Protein 1UGN (pdb70)

Organism: Homo sapiens (NCBI:txid9606)

Structure (mmCIF, N/CA/C/O backbone):
data_1UGN
#
_entry.id   1UGN
#
_cell.length_a   36.437
_cell.length_b   103.414
_cell.length_c   53.022
_cell.angle_alpha   90.00
_cell.angle_beta   90.00
_cell.angle_gamma   90.00
#
_symmetry.space_group_name_H-M   'P 21 21 2'
#
loop_
_entity.id
_entity.type
_entity.pdbx_description
1 polymer 'Leukocyte immunoglobulin-like receptor 1'
2 water water
#
loop_
_atom_site.group_PDB
_atom_site.id
_atom_site.type_symbol
_atom_site.label_atom_id
_atom_site.label_alt_id
_atom_site.label_comp_id
_atom_site.label_asym_id
_atom_site.label_entity_id
_atom_site.label_seq_id
_atom_site.pdbx_PDB_ins_code
_atom_site.Cartn_x
_atom_site.Cartn_y
_atom_site.Cartn_z
_atom_site.occupancy
_atom_site.B_iso_or_equiv
_atom_site.auth_seq_id
_atom_site.auth_comp_id
_atom_site.auth_asym_id
_atom_site.auth_atom_id
_atom_site.pdbx_PDB_model_num
ATOM 1 N N . GLY A 1 1 ? 9.216 59.966 7.561 1.00 32.67 1 GLY A N 1
ATOM 2 C CA . GLY A 1 1 ? 10.059 58.868 8.111 1.00 32.13 1 GLY A CA 1
ATOM 3 C C . GLY A 1 1 ? 9.895 57.595 7.307 1.00 32.70 1 GLY A C 1
ATOM 4 O O . GLY A 1 1 ? 9.141 57.569 6.334 1.00 34.22 1 GLY A O 1
ATOM 5 N N . HIS A 1 2 ? 10.598 56.541 7.707 1.00 31.45 2 HIS A N 1
ATOM 6 C CA . HIS A 1 2 ? 10.514 55.264 7.012 1.00 29.55 2 HIS A CA 1
ATOM 7 C C . HIS A 1 2 ? 10.910 54.103 7.917 1.00 26.87 2 HIS A C 1
ATOM 8 O O . HIS A 1 2 ? 12.093 53.817 8.090 1.00 26.36 2 HIS A O 1
ATOM 15 N N . LEU A 1 3 ? 9.914 53.437 8.486 1.00 22.16 3 LEU A N 1
ATOM 16 C CA . LEU A 1 3 ? 10.154 52.297 9.359 1.00 19.64 3 LEU A CA 1
ATOM 17 C C . LEU A 1 3 ? 9.457 51.103 8.715 1.00 18.39 3 LEU A C 1
ATOM 18 O O . LEU A 1 3 ? 8.293 50.821 8.994 1.00 16.97 3 LEU A O 1
ATOM 23 N N . PRO A 1 4 ? 10.166 50.397 7.825 1.00 18.12 4 PRO A N 1
ATOM 24 C CA . PRO A 1 4 ? 9.650 49.226 7.107 1.00 17.14 4 PRO A CA 1
ATOM 25 C C . PRO A 1 4 ? 9.009 48.186 8.017 1.00 15.81 4 PRO A C 1
ATOM 26 O O . PRO A 1 4 ? 9.478 47.950 9.126 1.00 13.82 4 PRO A O 1
ATOM 30 N N . LYS A 1 5 ? 7.944 47.564 7.526 1.00 14.40 5 LYS A N 1
ATOM 31 C CA . LYS A 1 5 ? 7.231 46.532 8.271 1.00 14.16 5 LYS A CA 1
ATOM 32 C C . LYS A 1 5 ? 8.191 45.391 8.618 1.00 11.89 5 LYS A C 1
ATOM 33 O O . LYS A 1 5 ? 8.912 44.896 7.753 1.00 10.79 5 LYS A O 1
ATOM 39 N N . PRO A 1 6 ? 8.210 44.960 9.890 1.00 11.51 6 PRO A N 1
ATOM 40 C CA . PRO A 1 6 ? 9.102 43.872 10.308 1.00 11.42 6 PRO A CA 1
ATOM 41 C C . PRO A 1 6 ? 8.574 42.492 9.935 1.00 11.58 6 PRO A C 1
ATOM 42 O O . PRO A 1 6 ? 7.394 42.326 9.636 1.00 10.72 6 PRO A O 1
ATOM 46 N N . THR A 1 7 ? 9.465 41.507 9.945 1.00 11.33 7 THR A N 1
ATOM 47 C CA . THR A 1 7 ? 9.084 40.135 9.648 1.00 13.01 7 THR A CA 1
ATOM 48 C C . THR A 1 7 ? 8.885 39.453 10.997 1.00 13.64 7 THR A C 1
ATOM 49 O O . THR A 1 7 ? 9.640 39.701 11.940 1.00 15.30 7 THR A O 1
ATOM 53 N N . LEU A 1 8 ? 7.867 38.606 11.091 1.00 11.31 8 LEU A N 1
ATOM 54 C CA . LEU A 1 8 ? 7.579 37.884 12.323 1.00 10.91 8 LEU A CA 1
ATOM 55 C C . LEU A 1 8 ? 7.555 36.393 12.017 1.00 11.93 8 LEU A C 1
ATOM 56 O O . LEU A 1 8 ? 6.904 35.958 11.067 1.00 11.05 8 LEU A O 1
ATOM 61 N N . TRP A 1 9 ? 8.276 35.617 12.816 1.00 11.83 9 TRP A N 1
ATOM 62 C CA . TRP A 1 9 ? 8.313 34.172 12.622 1.00 12.27 9 TRP A CA 1
ATOM 63 C C . TRP A 1 9 ? 8.470 33.492 13.968 1.00 11.53 9 TRP A C 1
ATOM 64 O O . TRP A 1 9 ? 8.638 34.158 14.989 1.00 12.22 9 TRP A O 1
ATOM 75 N N . ALA A 1 10 ? 8.406 32.165 13.976 1.00 12.09 10 ALA A N 1
ATOM 76 C CA . ALA A 1 10 ? 8.549 31.419 15.216 1.00 10.95 10 ALA A CA 1
ATOM 77 C C . ALA A 1 10 ? 9.561 30.302 15.031 1.00 12.49 10 ALA A C 1
ATOM 78 O O . ALA A 1 10 ? 9.682 29.735 13.943 1.00 12.98 10 ALA A O 1
ATOM 80 N N . GLU A 1 11 ? 10.289 29.998 16.097 1.00 12.56 11 GLU A N 1
ATOM 81 C CA . GLU A 1 11 ? 11.281 28.929 16.070 1.00 13.90 11 GLU A CA 1
ATOM 82 C C . GLU A 1 11 ? 10.902 27.917 17.151 1.00 13.00 11 GLU A C 1
ATOM 83 O O . GLU A 1 11 ? 10.672 28.286 18.301 1.00 12.48 11 GLU A O 1
ATOM 89 N N . PRO A 1 12 ? 10.854 26.621 16.804 1.00 14.66 12 PRO A N 1
ATOM 90 C CA . PRO A 1 12 ? 11.120 25.995 15.503 1.00 14.48 12 PRO A CA 1
ATOM 91 C C . PRO A 1 12 ? 10.059 26.221 14.429 1.00 14.99 12 PRO A C 1
ATOM 92 O O . PRO A 1 12 ? 10.312 26.000 13.245 1.00 15.81 12 PRO A O 1
ATOM 96 N N . GLY A 1 13 ? 8.873 26.653 14.841 1.00 12.96 13 GLY A N 1
ATOM 97 C CA . GLY A 1 13 ? 7.804 26.882 13.886 1.00 13.29 13 GLY A CA 1
ATOM 98 C C . GLY A 1 13 ? 6.568 27.414 14.576 1.00 12.88 13 GLY A C 1
ATOM 99 O O . GLY A 1 13 ? 6.580 27.616 15.791 1.00 14.00 13 GLY A O 1
ATOM 100 N N . SER A 1 14 ? 5.499 27.629 13.815 1.00 12.11 14 SER A N 1
ATOM 101 C CA . SER A 1 14 ? 4.267 28.162 14.380 1.00 14.44 14 SER A CA 1
ATOM 102 C C . SER A 1 14 ? 3.288 27.084 14.837 1.00 14.09 14 SER A C 1
ATOM 103 O O . SER A 1 14 ? 2.245 27.396 15.410 1.00 13.72 14 SER A O 1
ATOM 106 N N . VAL A 1 15 ? 3.616 25.823 14.568 1.00 13.97 15 VAL A N 1
ATOM 107 C CA . VAL A 1 15 ? 2.772 24.699 14.983 1.00 13.34 15 VAL A CA 1
ATOM 108 C C . VAL A 1 15 ? 3.621 23.902 15.971 1.00 13.28 15 VAL A C 1
ATOM 109 O O . VAL A 1 15 ? 4.558 23.202 15.583 1.00 14.18 15 VAL A O 1
ATOM 113 N N . ILE A 1 16 ? 3.282 24.021 17.252 1.00 13.46 16 ILE A N 1
ATOM 114 C CA . ILE A 1 16 ? 4.041 23.391 18.328 1.00 13.01 16 ILE A CA 1
ATOM 115 C C . ILE A 1 16 ? 3.242 22.373 19.143 1.00 13.32 16 ILE A C 1
ATOM 116 O O . ILE A 1 16 ? 2.061 22.576 19.419 1.00 12.18 16 ILE A O 1
ATOM 121 N N . THR A 1 17 ? 3.893 21.280 19.531 1.00 14.76 17 THR A N 1
ATOM 122 C CA . THR A 1 17 ? 3.226 20.264 20.337 1.00 15.95 17 THR A CA 1
ATOM 123 C C . THR A 1 17 ? 3.136 20.806 21.758 1.00 14.33 17 THR A C 1
ATOM 124 O O . THR A 1 17 ? 4.079 21.418 22.257 1.00 14.25 17 THR A O 1
ATOM 128 N N . GLN A 1 18 ? 2.000 20.579 22.405 1.00 15.86 18 GLN A N 1
ATOM 129 C CA . GLN A 1 18 ? 1.777 21.063 23.762 1.00 17.67 18 GLN A CA 1
ATOM 130 C C . GLN A 1 18 ? 2.958 20.769 24.686 1.00 16.79 18 GLN A C 1
ATOM 131 O O . GLN A 1 18 ? 3.522 19.674 24.662 1.00 15.35 18 GLN A O 1
ATOM 137 N N . GLY A 1 19 ? 3.342 21.763 25.484 1.00 15.59 19 GLY A N 1
ATOM 138 C CA . GLY A 1 19 ? 4.451 21.589 26.405 1.00 16.87 19 GLY A CA 1
ATOM 139 C C . GLY A 1 19 ? 5.838 21.879 2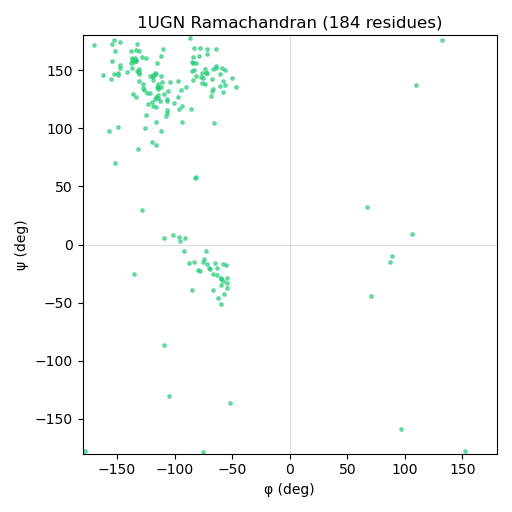5.848 1.00 17.56 19 GLY A C 1
ATOM 140 O O . GLY A 1 19 ? 6.786 22.032 26.615 1.00 20.00 19 GLY A O 1
ATOM 141 N N . SER A 1 20 ? 5.974 21.956 24.527 1.00 16.56 20 SER A N 1
ATOM 142 C CA . SER A 1 20 ? 7.279 22.226 23.930 1.00 16.88 20 SER A CA 1
ATOM 143 C C . SER A 1 20 ? 7.572 23.723 23.862 1.00 14.86 20 SER A C 1
ATOM 144 O O . SER A 1 20 ? 6.661 24.549 23.872 1.00 14.14 20 SER A O 1
ATOM 147 N N . PRO A 1 21 ? 8.859 24.093 23.800 1.00 16.19 21 PRO A N 1
ATOM 148 C CA . PRO A 1 21 ? 9.202 25.515 23.736 1.00 14.27 21 PRO A CA 1
ATOM 149 C C . PRO A 1 21 ? 9.083 26.102 22.336 1.00 13.67 21 PRO A C 1
ATOM 150 O O . PRO A 1 21 ? 9.154 25.390 21.336 1.00 12.96 21 PRO A O 1
ATOM 154 N N . VAL A 1 22 ? 8.886 27.413 22.279 1.00 12.13 22 VAL A N 1
ATOM 155 C CA . VAL A 1 22 ? 8.788 28.120 21.016 1.00 11.62 22 VAL A CA 1
ATOM 156 C C . VAL A 1 22 ? 9.184 29.561 21.287 1.00 12.09 22 VAL A C 1
ATOM 157 O O . VAL A 1 22 ? 8.880 30.115 22.347 1.00 11.61 22 VAL A O 1
ATOM 161 N N . THR A 1 23 ? 9.891 30.159 20.341 1.00 11.86 23 THR A N 1
ATOM 162 C CA . THR A 1 23 ? 10.312 31.540 20.497 1.00 11.97 23 THR A CA 1
ATOM 163 C C . THR A 1 23 ? 9.786 32.330 19.317 1.00 11.28 23 THR A C 1
ATOM 164 O O . THR A 1 23 ? 10.072 31.990 18.169 1.00 11.78 23 THR A O 1
ATOM 168 N N . LEU A 1 24 ? 8.983 33.353 19.593 1.00 10.10 24 LEU A N 1
ATOM 169 C CA . LEU A 1 24 ? 8.473 34.197 18.519 1.00 10.47 24 LEU A CA 1
ATOM 170 C C . LEU A 1 24 ? 9.590 35.201 18.273 1.00 10.49 24 LEU A C 1
ATOM 171 O O . LEU A 1 24 ? 10.242 35.651 19.218 1.00 10.96 24 LEU A O 1
ATOM 176 N N . ARG A 1 25 ? 9.817 35.538 17.011 1.00 10.40 25 ARG A N 1
ATOM 177 C CA . ARG A 1 25 ? 10.903 36.442 16.643 1.00 10.56 25 ARG A CA 1
ATOM 178 C C . ARG A 1 25 ? 10.449 37.558 15.710 1.00 11.12 25 ARG A C 1
ATOM 179 O O . ARG A 1 25 ? 9.650 37.333 14.807 1.00 10.69 25 ARG A O 1
ATOM 187 N N . CYS A 1 26 ? 10.979 38.759 15.927 1.00 11.31 26 CYS A N 1
ATOM 188 C CA . CYS A 1 26 ? 10.634 39.913 15.094 1.00 11.01 26 CYS A CA 1
ATOM 189 C C . CYS A 1 26 ? 11.936 40.540 14.593 1.00 12.69 26 CYS A C 1
ATOM 190 O O . CYS A 1 26 ? 12.893 40.713 15.354 1.00 12.77 26 CYS A O 1
ATOM 193 N N . GLN A 1 27 ? 11.976 40.861 13.307 1.00 10.45 27 GLN A N 1
ATOM 194 C CA . GLN A 1 27 ? 13.157 41.469 12.712 1.00 11.69 27 GLN A CA 1
ATOM 195 C C . GLN A 1 27 ? 12.764 42.774 12.041 1.00 11.80 27 GLN A C 1
ATOM 196 O O . GLN A 1 27 ?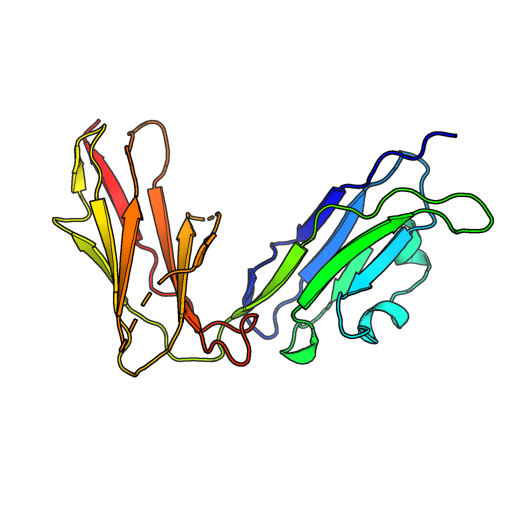 12.033 42.777 11.050 1.00 10.94 27 GLN A O 1
ATOM 202 N N . GLY A 1 28 ? 13.233 43.879 12.610 1.00 11.04 28 GLY A N 1
ATOM 203 C CA . GLY A 1 28 ? 12.948 45.182 12.042 1.00 10.82 28 GLY A CA 1
ATOM 204 C C . GLY A 1 28 ? 14.219 45.651 11.367 1.00 12.74 28 GLY A C 1
ATOM 205 O O . GLY A 1 28 ? 14.828 44.910 10.592 1.00 12.48 28 GLY A O 1
ATOM 206 N N . GLY A 1 29 ? 14.626 46.877 11.668 1.00 12.56 29 GLY A N 1
ATOM 207 C CA . GLY A 1 29 ? 15.837 47.411 11.083 1.00 13.38 29 GLY A CA 1
ATOM 208 C C . GLY A 1 29 ? 17.052 46.845 11.786 1.00 14.94 29 GLY A C 1
ATOM 209 O O . GLY A 1 29 ? 16.947 46.214 12.835 1.00 13.39 29 GLY A O 1
ATOM 210 N N . GLN A 1 30 ? 18.214 47.073 11.198 1.00 14.40 30 GLN A N 1
ATOM 211 C CA . GLN A 1 30 ? 19.467 46.590 11.751 1.00 16.94 30 GLN A CA 1
ATOM 212 C C . GLN A 1 30 ? 19.745 47.125 13.164 1.00 15.79 30 GLN A C 1
ATOM 213 O O . GLN A 1 30 ? 20.393 46.453 13.970 1.00 16.37 30 GLN A O 1
ATOM 219 N N . GLU A 1 31 ? 19.248 48.323 13.468 1.00 12.74 31 GLU A N 1
ATOM 220 C CA . GLU A 1 31 ? 19.471 48.927 14.784 1.00 12.42 31 GLU A CA 1
ATOM 221 C C . GLU A 1 31 ? 18.211 48.979 15.650 1.00 12.86 31 GLU A C 1
ATOM 222 O O . GLU A 1 31 ? 18.219 49.534 16.749 1.00 10.68 31 GLU A O 1
ATOM 228 N N . THR A 1 32 ? 17.131 48.385 15.161 1.00 11.65 32 THR A N 1
ATOM 229 C CA . THR A 1 32 ? 15.875 48.385 15.898 1.00 12.72 32 THR A CA 1
ATOM 230 C C . THR A 1 32 ? 15.996 47.702 17.252 1.00 13.80 32 THR A C 1
ATOM 231 O O . THR A 1 32 ? 16.610 46.641 17.369 1.00 12.26 32 THR A O 1
ATOM 235 N N . GLN A 1 33 ? 15.403 48.315 18.271 1.00 14.11 33 GLN A N 1
ATOM 236 C CA . GLN A 1 33 ? 15.408 47.749 19.615 1.00 15.55 33 GLN A CA 1
ATOM 237 C C . GLN A 1 33 ? 14.036 47.823 20.276 1.00 13.88 33 GLN A C 1
ATOM 238 O O . GLN A 1 33 ? 13.719 47.020 21.155 1.00 13.08 33 GLN A O 1
ATOM 244 N N . GLU A 1 34 ? 13.227 48.786 19.850 1.00 13.09 34 GLU A N 1
ATOM 245 C CA . GLU A 1 34 ? 11.902 48.988 20.429 1.00 14.19 34 GLU A CA 1
ATOM 246 C C . GLU A 1 34 ? 10.833 48.056 19.883 1.00 12.46 34 GLU A C 1
ATOM 247 O O . GLU A 1 34 ? 9.815 48.498 19.365 1.00 10.93 34 GLU A O 1
ATOM 253 N N . TYR A 1 35 ? 11.061 46.758 20.018 1.00 11.10 35 TYR A N 1
ATOM 254 C CA . TYR A 1 35 ? 10.108 45.778 19.529 1.00 10.54 35 TYR A CA 1
ATOM 255 C C . TYR A 1 35 ? 8.873 45.652 20.404 1.00 10.79 35 TYR A C 1
ATOM 256 O O . TYR A 1 35 ? 8.945 45.752 21.629 1.00 11.21 35 TYR A O 1
ATOM 265 N N . ARG A 1 36 ? 7.734 45.435 19.757 1.00 10.54 36 ARG A N 1
ATOM 266 C CA . ARG A 1 36 ? 6.474 45.256 20.456 1.00 13.56 36 ARG A CA 1
ATOM 267 C C . ARG A 1 36 ? 5.748 44.084 19.800 1.00 13.97 36 ARG A C 1
ATOM 268 O O . ARG A 1 36 ? 5.615 44.028 18.581 1.00 17.18 36 ARG A O 1
ATOM 276 N N . LEU A 1 37 ? 5.301 43.141 20.614 1.00 11.69 37 LEU A N 1
ATOM 277 C CA . LEU A 1 37 ? 4.583 41.971 20.113 1.00 9.96 37 LEU A CA 1
ATOM 278 C C . LEU A 1 37 ? 3.224 41.978 20.786 1.00 8.44 37 LEU A C 1
ATOM 279 O O . LEU A 1 37 ? 3.114 42.373 21.943 1.00 8.74 37 LEU A O 1
ATOM 284 N N . TYR A 1 38 ? 2.189 41.545 20.075 1.00 9.70 38 TYR A N 1
ATOM 285 C CA . TYR A 1 38 ? 0.862 41.503 20.671 1.00 10.28 38 TYR A CA 1
ATOM 286 C C . TYR A 1 38 ? -0.023 40.466 20.001 1.00 9.88 38 TYR A C 1
ATOM 287 O O . TYR A 1 38 ? 0.235 40.050 18.873 1.00 8.7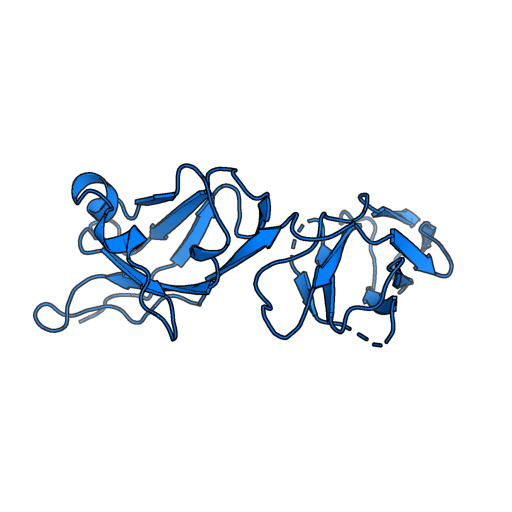8 38 TYR A O 1
ATOM 296 N N . ARG A 1 39 ? -1.053 40.032 20.715 1.00 9.80 39 ARG A N 1
ATOM 297 C CA . ARG A 1 39 ? -1.984 39.053 20.176 1.00 10.41 39 ARG A CA 1
ATOM 298 C C . ARG A 1 39 ? -3.270 39.770 19.786 1.00 10.31 39 ARG A C 1
ATOM 299 O O . ARG A 1 39 ? -3.723 40.659 20.497 1.00 11.61 39 ARG A O 1
ATOM 307 N N . GLU A 1 40 ? -3.847 39.392 18.652 1.00 12.12 40 GLU A N 1
ATOM 308 C CA . GLU A 1 40 ? -5.099 40.001 18.201 1.00 13.61 40 GLU A CA 1
ATOM 309 C C . GLU A 1 40 ? -6.282 39.531 19.055 1.00 14.91 40 GLU A C 1
ATOM 310 O O . GLU A 1 40 ? -6.292 38.402 19.548 1.00 14.75 40 GLU A O 1
ATOM 316 N N . LYS A 1 41 ? -7.265 40.413 19.222 1.00 14.24 41 LYS A N 1
ATOM 317 C CA . LYS A 1 41 ? -8.498 40.137 19.961 1.00 15.44 41 LYS A CA 1
ATOM 318 C C . LYS A 1 41 ? -8.404 39.987 21.477 1.00 14.95 41 LYS A C 1
ATOM 319 O O . LYS A 1 41 ? -9.237 40.525 22.199 1.00 14.71 41 LYS A O 1
ATOM 325 N N . LYS A 1 42 ? -7.411 39.254 21.966 1.00 13.73 42 LYS A N 1
ATOM 326 C CA . LYS A 1 42 ? -7.257 39.077 23.407 1.00 14.97 42 LYS A CA 1
ATOM 327 C C . LYS A 1 42 ? -5.806 39.306 23.802 1.00 13.47 42 LYS A C 1
ATOM 328 O O . LYS A 1 42 ? -4.909 38.699 23.232 1.00 13.29 42 LYS A O 1
ATOM 334 N N . THR A 1 43 ? -5.574 40.186 24.773 1.00 14.07 43 THR A N 1
ATOM 335 C CA . THR A 1 43 ? -4.212 40.473 25.203 1.00 14.36 43 THR A CA 1
ATOM 336 C C . THR A 1 43 ? -3.547 39.208 25.723 1.00 13.76 43 THR A C 1
ATOM 337 O O . THR A 1 43 ? -4.204 38.342 26.297 1.00 13.05 43 THR A O 1
ATOM 341 N N . ALA A 1 44 ? -2.240 39.113 25.506 1.00 12.77 44 ALA A N 1
ATOM 342 C CA . ALA A 1 44 ? -1.458 37.960 25.934 1.00 13.13 44 ALA A CA 1
ATOM 343 C C . ALA A 1 44 ? -0.511 38.369 27.056 1.00 13.59 44 ALA A C 1
ATOM 344 O O . ALA A 1 44 ? 0.567 38.908 26.807 1.00 13.61 44 ALA A O 1
ATOM 346 N N . PRO A 1 45 ? -0.904 38.114 28.311 1.00 16.17 45 PRO A N 1
ATOM 347 C CA . PRO A 1 45 ? -0.084 38.460 29.478 1.00 17.33 45 PRO A CA 1
ATOM 348 C C . PRO A 1 45 ? 1.341 37.908 29.456 1.00 15.88 45 PRO A C 1
ATOM 349 O O . PRO A 1 45 ? 2.251 38.517 30.022 1.00 16.15 45 PRO A O 1
ATOM 353 N N . TRP A 1 46 ? 1.552 36.767 28.805 1.00 14.60 46 TRP A N 1
ATOM 354 C CA . TRP A 1 46 ? 2.896 36.193 28.775 1.00 12.93 46 TRP A CA 1
ATOM 355 C C . TRP A 1 46 ? 3.924 37.121 28.142 1.00 12.27 46 TRP A C 1
ATOM 356 O O . TRP A 1 46 ? 5.102 37.071 28.485 1.00 13.12 46 TRP A O 1
ATOM 367 N N . ILE A 1 47 ? 3.481 37.973 27.224 1.00 11.17 47 ILE A N 1
ATOM 368 C CA . ILE A 1 47 ? 4.398 38.886 26.554 1.00 10.21 47 ILE A CA 1
ATOM 369 C C . ILE A 1 47 ? 4.962 39.917 27.528 1.00 11.62 47 ILE A C 1
ATOM 370 O O . ILE A 1 47 ? 6.143 40.251 27.469 1.00 12.03 47 ILE A O 1
ATOM 375 N N . THR A 1 48 ? 4.123 40.400 28.440 1.00 12.48 48 THR A N 1
ATOM 376 C CA . THR A 1 48 ? 4.563 41.391 29.414 1.00 14.63 48 THR A CA 1
ATOM 377 C C . THR A 1 48 ? 5.622 40.831 30.363 1.00 14.98 48 THR A C 1
ATOM 378 O O . THR A 1 48 ? 6.323 41.587 31.036 1.00 14.80 48 THR A O 1
ATOM 382 N N . ARG A 1 49 ? 5.747 39.505 30.404 1.00 14.67 49 ARG A N 1
ATOM 383 C CA . ARG A 1 49 ? 6.735 38.850 31.266 1.00 14.49 49 ARG A CA 1
ATOM 384 C C . ARG A 1 49 ? 8.126 38.790 30.634 1.00 13.96 49 ARG A C 1
ATOM 385 O O . ARG A 1 49 ? 9.111 38.515 31.320 1.00 12.43 49 ARG A O 1
ATOM 393 N N . ILE A 1 50 ? 8.211 39.036 29.331 1.00 12.99 50 ILE A N 1
ATOM 394 C CA . ILE A 1 50 ? 9.493 38.952 28.632 1.00 12.85 50 ILE A CA 1
ATOM 395 C C . ILE A 1 50 ? 10.481 40.049 29.032 1.00 14.11 50 ILE A C 1
ATOM 396 O O . ILE A 1 50 ? 10.152 41.236 29.008 1.00 13.25 50 ILE A O 1
ATOM 401 N N . PRO A 1 51 ? 11.711 39.655 29.411 1.00 13.37 51 PRO A N 1
ATOM 402 C CA . PRO A 1 51 ? 12.772 40.581 29.820 1.00 15.61 51 PRO A CA 1
ATOM 403 C C . PRO A 1 51 ? 13.089 41.598 28.728 1.00 15.22 51 PRO A C 1
ATOM 404 O O . PRO A 1 51 ? 13.130 41.262 27.547 1.00 12.11 51 PRO A O 1
ATOM 408 N N . GLN A 1 52 ? 13.328 42.841 29.125 1.00 16.28 52 GLN A N 1
ATOM 409 C CA . GLN A 1 52 ? 13.638 43.882 28.156 1.00 19.55 52 GLN A CA 1
ATOM 410 C C . GLN A 1 52 ? 14.879 43.501 27.343 1.00 17.79 52 GLN A C 1
ATOM 411 O O . GLN A 1 52 ? 14.996 43.855 26.170 1.00 15.97 52 GLN A O 1
ATOM 417 N N . GLU A 1 53 ? 15.792 42.766 27.973 1.00 16.62 53 GLU A N 1
ATOM 418 C CA . GLU A 1 53 ? 17.023 42.331 27.323 1.00 18.35 53 GLU A CA 1
ATOM 419 C C . GLU A 1 53 ? 16.726 41.475 26.095 1.00 16.63 53 GLU A C 1
ATOM 420 O O . GLU A 1 53 ? 17.453 41.520 25.100 1.00 16.44 53 GLU A O 1
ATOM 426 N N . LEU A 1 54 ? 15.655 40.691 26.175 1.00 13.51 54 LEU A N 1
ATOM 427 C CA . LEU A 1 54 ? 15.250 39.830 25.069 1.00 12.40 54 LEU A CA 1
ATOM 428 C C . LEU A 1 54 ? 14.387 40.601 24.071 1.00 10.78 54 LEU A C 1
ATOM 429 O O . LEU A 1 54 ? 14.507 40.413 22.866 1.00 11.00 54 LEU A O 1
ATOM 434 N N . VAL A 1 55 ? 13.515 41.464 24.583 1.00 10.47 55 VAL A N 1
ATOM 435 C CA . VAL A 1 55 ? 12.648 42.266 23.723 1.00 11.40 55 VAL A CA 1
ATOM 436 C C . VAL A 1 55 ? 13.480 43.093 22.745 1.00 11.33 55 VAL A C 1
ATOM 437 O O . VAL A 1 55 ? 13.151 43.190 21.562 1.00 9.61 55 VAL A O 1
ATOM 441 N N . LYS A 1 56 ? 14.569 43.672 23.242 1.00 11.45 56 LYS A N 1
ATOM 442 C CA . LYS A 1 56 ? 15.433 44.501 22.412 1.00 14.00 56 LYS A 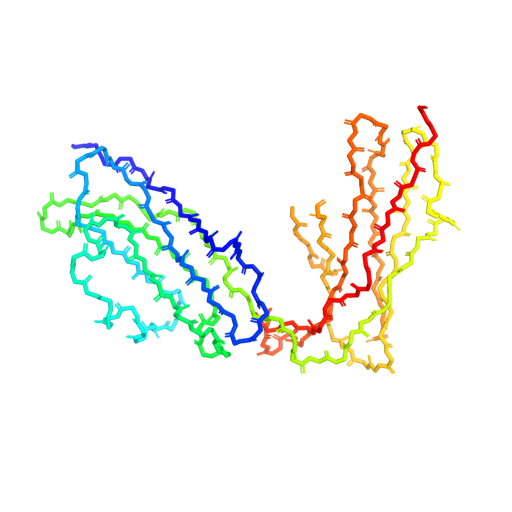CA 1
ATOM 443 C C . LYS A 1 56 ? 16.079 43.727 21.270 1.00 14.10 56 LYS A C 1
ATOM 444 O O . LYS A 1 56 ? 16.520 44.323 20.288 1.00 12.51 56 LYS A O 1
ATOM 450 N N . LYS A 1 57 ? 16.138 42.404 21.402 1.00 13.54 57 LYS A N 1
ATOM 451 C CA . LYS A 1 57 ? 16.715 41.557 20.365 1.00 14.99 57 LYS A CA 1
ATOM 452 C C . LYS A 1 57 ? 15.598 40.914 19.544 1.00 12.70 57 LYS A C 1
ATOM 453 O O . LYS A 1 57 ? 15.847 40.050 18.707 1.00 13.39 57 LYS A O 1
ATOM 459 N N . GLY A 1 58 ? 14.366 41.348 19.788 1.00 12.20 58 GLY A N 1
ATOM 460 C CA . GLY A 1 58 ? 13.233 40.799 19.067 1.00 11.08 58 GLY A CA 1
ATOM 461 C C . GLY A 1 58 ? 12.966 39.345 19.415 1.00 11.04 58 GLY A C 1
ATOM 462 O O . GLY A 1 58 ? 12.504 38.573 18.576 1.00 12.61 58 GLY A O 1
ATOM 463 N N . GLN A 1 59 ? 13.257 38.969 20.655 1.00 10.75 59 GLN A N 1
ATOM 464 C CA . GLN A 1 59 ? 13.036 37.600 21.107 1.00 10.47 59 GLN A CA 1
ATOM 465 C C . GLN A 1 59 ? 11.961 37.522 22.184 1.00 11.19 59 GLN A C 1
ATOM 466 O O . GLN A 1 59 ? 12.039 38.205 23.209 1.00 10.88 59 GLN A O 1
ATOM 472 N N . PHE A 1 60 ? 10.964 36.674 21.943 1.00 9.72 60 PHE A N 1
ATOM 473 C CA . PHE A 1 60 ? 9.850 36.489 22.869 1.00 8.89 60 PHE A CA 1
ATOM 474 C C . PHE A 1 60 ? 9.652 34.992 23.072 1.00 11.19 60 PHE A C 1
ATOM 475 O O . PHE A 1 60 ? 8.789 34.376 22.446 1.00 10.12 60 PHE A O 1
ATOM 483 N N . PRO A 1 61 ? 10.454 34.391 23.961 1.00 12.15 61 PRO A N 1
ATOM 484 C CA . PRO A 1 61 ? 10.393 32.958 24.259 1.00 13.06 61 PRO A CA 1
ATOM 485 C C . PRO A 1 61 ? 9.260 32.479 25.160 1.00 13.23 61 PRO A C 1
ATOM 486 O O . PRO A 1 61 ? 8.845 33.164 26.094 1.00 13.17 61 PRO A O 1
ATOM 490 N N . ILE A 1 62 ? 8.768 31.286 24.844 1.00 14.33 62 ILE A N 1
ATOM 491 C CA . ILE A 1 62 ? 7.734 30.606 25.613 1.00 13.98 62 ILE A CA 1
ATOM 492 C C . ILE A 1 62 ? 8.388 29.249 25.900 1.00 14.26 62 ILE A C 1
ATOM 493 O O . ILE A 1 62 ? 8.420 28.371 25.034 1.00 13.57 62 ILE A O 1
ATOM 498 N N . PRO A 1 63 ? 8.933 29.073 27.114 1.00 14.78 63 PRO A N 1
ATOM 499 C CA . PRO A 1 63 ? 9.607 27.840 27.544 1.00 15.23 63 PRO A CA 1
ATOM 500 C C . PRO A 1 63 ? 8.779 26.563 27.404 1.00 15.89 63 PRO A C 1
ATOM 501 O O . PRO A 1 63 ? 9.311 25.507 27.072 1.00 15.93 63 PRO A O 1
ATOM 505 N N . SER A 1 64 ? 7.483 26.663 27.666 1.00 15.02 64 SER A N 1
ATOM 506 C CA . SER A 1 64 ? 6.596 25.510 27.570 1.00 16.02 64 SER A CA 1
ATOM 507 C C . SER A 1 64 ? 5.205 25.997 27.162 1.00 16.18 64 SER A C 1
ATOM 508 O O . SER A 1 64 ? 4.440 26.496 27.987 1.00 14.83 64 SER A O 1
ATOM 511 N N . ILE A 1 65 ? 4.880 25.842 25.882 1.00 15.80 65 ILE A N 1
ATOM 512 C CA . ILE A 1 65 ? 3.602 26.317 25.367 1.00 15.23 65 ILE A CA 1
ATOM 513 C C . ILE A 1 65 ? 2.376 25.572 25.893 1.00 16.26 65 ILE A C 1
ATOM 514 O O . ILE A 1 65 ? 2.398 24.354 26.081 1.00 14.52 65 ILE A O 1
ATOM 519 N N . THR A 1 66 ? 1.308 26.330 26.125 1.00 15.62 66 THR A N 1
ATOM 520 C CA . THR A 1 66 ? 0.048 25.797 26.624 1.00 17.56 66 THR A CA 1
ATOM 521 C C . THR A 1 66 ? -1.109 26.346 25.780 1.00 16.85 66 THR A C 1
ATOM 522 O O . THR A 1 66 ? -0.909 27.223 24.939 1.00 14.64 66 THR A O 1
ATOM 526 N N . TRP A 1 67 ? -2.316 25.835 26.013 1.00 14.97 67 TRP A N 1
ATOM 527 C CA . TRP A 1 67 ? -3.495 26.271 25.265 1.00 14.91 67 TRP A CA 1
ATOM 528 C C . TRP A 1 67 ? -3.690 27.789 25.334 1.00 15.81 67 TRP A C 1
ATOM 529 O O . TRP A 1 67 ? -4.171 28.404 24.384 1.00 14.91 67 TRP A O 1
ATOM 540 N N . GLU A 1 68 ? -3.316 28.381 26.464 1.00 16.74 68 GLU A N 1
ATOM 541 C CA . GLU A 1 68 ? -3.453 29.822 26.680 1.00 19.74 68 GLU A CA 1
ATOM 542 C C . GLU A 1 68 ? -2.617 30.686 25.732 1.00 17.93 68 GLU A C 1
ATOM 543 O O . GLU A 1 68 ? -2.970 31.833 25.461 1.00 18.19 68 GLU A O 1
ATOM 549 N N . HIS A 1 69 ? -1.522 30.133 25.222 1.00 15.34 69 HIS A N 1
ATOM 550 C CA . HIS A 1 69 ? -0.629 30.871 24.329 1.00 16.17 69 HIS A CA 1
ATOM 551 C C . HIS A 1 69 ? -1.094 31.009 22.877 1.00 14.54 69 HIS A C 1
ATOM 552 O O . HIS A 1 69 ? -0.656 31.918 22.173 1.00 13.41 69 HIS A O 1
ATOM 559 N N . THR A 1 70 ? -1.969 30.118 22.423 1.00 14.05 70 THR A N 1
ATOM 560 C CA . THR A 1 70 ? -2.433 30.160 21.039 1.00 12.75 70 THR A CA 1
ATOM 561 C C . THR A 1 70 ? -3.111 31.461 20.643 1.00 13.76 70 THR A C 1
ATOM 562 O O . THR A 1 70 ? -3.704 32.147 21.472 1.00 12.24 70 THR A O 1
ATOM 566 N N . GLY A 1 71 ? -3.018 31.788 19.359 1.00 12.92 71 GLY A N 1
ATOM 567 C CA . GLY A 1 71 ? -3.640 33.002 18.870 1.00 13.39 71 GLY A CA 1
ATOM 568 C C . GLY A 1 71 ? -2.929 33.570 17.661 1.00 12.64 71 GLY A C 1
ATOM 569 O O . GLY A 1 71 ? -1.962 32.991 17.164 1.00 10.63 71 GLY A O 1
ATOM 570 N N . ARG A 1 72 ? -3.420 34.713 17.194 1.00 11.65 72 ARG A N 1
ATOM 571 C CA . ARG A 1 72 ? -2.864 35.394 16.033 1.00 13.29 72 ARG A CA 1
ATOM 572 C C . ARG A 1 72 ? -1.997 36.526 16.573 1.00 11.84 72 ARG A C 1
ATOM 573 O O . ARG A 1 72 ? -2.483 37.379 17.311 1.00 9.72 72 ARG A O 1
ATOM 581 N N . TYR A 1 73 ? -0.716 36.523 16.214 1.00 10.23 73 TYR A N 1
ATOM 582 C CA . TYR A 1 73 ? 0.216 37.542 16.686 1.00 9.66 73 TYR A CA 1
ATOM 583 C C . TYR A 1 73 ? 0.760 38.420 15.573 1.00 9.63 73 TYR A C 1
ATOM 584 O O . TYR A 1 73 ? 0.800 38.024 14.414 1.00 9.78 73 TYR A O 1
ATOM 593 N N . ARG A 1 74 ? 1.184 39.619 15.954 1.00 10.72 74 ARG A N 1
ATOM 594 C CA . ARG A 1 74 ? 1.780 40.582 15.034 1.00 10.34 74 ARG A CA 1
ATOM 595 C C . ARG A 1 74 ? 2.807 41.365 15.847 1.00 10.37 74 ARG A C 1
ATOM 596 O O . ARG A 1 74 ? 2.694 41.455 17.070 1.00 9.93 74 ARG A O 1
ATOM 604 N N . CYS A 1 75 ? 3.815 41.911 15.179 1.00 9.07 75 CYS A N 1
ATOM 605 C CA . CYS A 1 75 ? 4.817 42.703 15.879 1.00 12.02 75 CYS A CA 1
ATOM 606 C C . CYS A 1 75 ? 5.097 43.963 15.096 1.00 11.84 75 CYS A C 1
ATOM 607 O O . CYS A 1 75 ? 4.839 44.036 13.897 1.00 12.26 75 CYS A O 1
ATOM 610 N N . TYR A 1 76 ? 5.594 44.969 15.795 1.00 11.59 76 TYR A N 1
ATOM 611 C CA . TYR A 1 76 ? 5.969 46.217 15.163 1.00 10.26 76 TYR A CA 1
ATOM 612 C C . TYR A 1 76 ? 7.056 46.779 16.051 1.00 10.31 76 TYR A C 1
ATOM 613 O O . TYR A 1 76 ? 7.392 46.184 17.078 1.00 10.54 76 TYR A O 1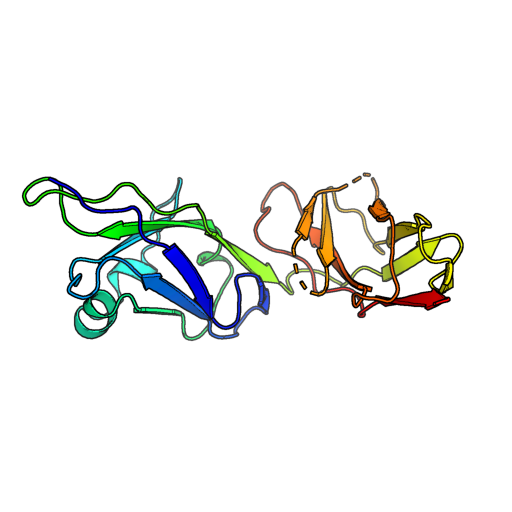
ATOM 622 N N . TYR A 1 77 ? 7.647 47.890 15.649 1.00 8.34 77 TYR A N 1
ATOM 623 C CA . TYR A 1 77 ? 8.679 48.476 16.478 1.00 8.65 77 TYR A CA 1
ATOM 624 C C . TYR A 1 77 ? 8.500 49.976 16.523 1.00 8.79 77 TYR A C 1
ATOM 625 O O . TYR A 1 77 ? 7.881 50.564 15.635 1.00 8.56 77 TYR A O 1
ATOM 634 N N . GLY A 1 78 ? 9.019 50.581 17.583 1.00 9.96 78 GLY A N 1
ATOM 635 C CA . GLY A 1 78 ? 8.891 52.016 17.758 1.00 10.36 78 GLY A CA 1
ATOM 636 C C . GLY A 1 78 ? 7.708 52.298 18.667 1.00 10.68 78 GLY A C 1
ATOM 637 O O . GLY A 1 78 ? 7.280 51.427 19.426 1.00 10.90 78 GLY A O 1
ATOM 638 N N . SER A 1 79 ? 7.171 53.512 18.592 1.00 10.52 79 SER A N 1
ATOM 639 C CA . SER A 1 79 ? 6.028 53.903 19.414 1.00 10.76 79 SER A CA 1
ATOM 640 C C . SER A 1 79 ? 5.275 55.022 18.706 1.00 9.85 79 SER A C 1
ATOM 641 O O . SER A 1 79 ? 5.738 55.528 17.688 1.00 10.11 79 SER A O 1
ATOM 644 N N . ASP A 1 80 ? 4.112 55.399 19.226 1.00 9.92 80 ASP A N 1
ATOM 645 C CA . ASP A 1 80 ? 3.358 56.493 18.615 1.00 10.62 80 ASP A CA 1
ATOM 646 C C . ASP A 1 80 ? 4.220 57.754 18.712 1.00 11.07 80 ASP A C 1
ATOM 647 O O . ASP A 1 80 ? 4.376 58.505 17.750 1.00 11.02 80 ASP A O 1
ATOM 652 N N . THR A 1 81 ? 4.787 57.966 19.893 1.00 12.46 81 THR A N 1
ATOM 653 C CA . THR A 1 81 ? 5.607 59.146 20.153 1.00 11.84 81 THR A CA 1
ATOM 654 C C . THR A 1 81 ? 6.836 59.285 19.258 1.00 11.90 81 THR A C 1
ATOM 655 O O . THR A 1 81 ? 7.050 60.332 18.650 1.00 12.09 81 THR A O 1
ATOM 659 N N . ALA A 1 82 ? 7.635 58.228 19.170 1.00 12.25 82 ALA A N 1
ATOM 660 C CA . ALA A 1 82 ? 8.856 58.264 18.372 1.00 13.30 82 ALA A CA 1
ATOM 661 C C . ALA A 1 82 ? 8.644 57.887 16.911 1.00 14.15 82 ALA A C 1
ATOM 662 O O . ALA A 1 82 ? 9.497 58.154 16.068 1.00 14.22 82 ALA A O 1
ATOM 664 N N . GLY A 1 83 ? 7.503 57.276 16.618 1.00 13.55 83 GLY A N 1
ATOM 665 C CA . GLY A 1 83 ? 7.223 56.829 15.267 1.00 11.48 83 GLY A CA 1
ATOM 666 C C . GLY A 1 83 ? 7.295 55.311 15.308 1.00 10.96 83 GLY A C 1
ATOM 667 O O . GLY A 1 83 ? 8.185 54.757 15.954 1.00 11.68 83 GLY A O 1
ATOM 668 N N . ARG A 1 84 ? 6.360 54.635 14.644 1.00 10.59 84 ARG A N 1
ATOM 669 C CA . ARG A 1 84 ? 6.342 53.173 14.638 1.00 9.82 84 ARG A CA 1
ATOM 670 C C . ARG A 1 84 ? 6.129 52.604 13.242 1.00 9.62 84 ARG A C 1
ATOM 671 O O . ARG A 1 84 ? 5.606 53.274 12.353 1.00 11.06 84 ARG A O 1
ATOM 679 N N . SER A 1 85 ? 6.536 51.354 13.061 1.00 10.14 85 SER A N 1
ATOM 680 C CA . SER A 1 85 ? 6.376 50.669 11.787 1.00 10.70 85 SER A CA 1
ATOM 681 C C . SER A 1 85 ? 4.964 50.106 11.718 1.00 11.16 85 SER A C 1
ATOM 682 O O . SER A 1 85 ? 4.245 50.085 12.717 1.00 10.47 85 SER A O 1
ATOM 685 N N . GLU A 1 86 ? 4.569 49.649 10.535 1.00 12.54 86 GLU A N 1
ATOM 686 C CA . GLU A 1 86 ? 3.270 49.013 10.381 1.00 14.32 86 GLU A CA 1
ATOM 687 C C . GLU A 1 86 ? 3.473 47.678 11.095 1.00 12.90 86 GLU A C 1
ATOM 688 O O . GLU A 1 86 ? 4.610 47.263 11.339 1.00 10.48 86 GLU A O 1
ATOM 694 N N . SER A 1 87 ? 2.381 47.004 11.423 1.00 13.39 87 SER A N 1
ATOM 695 C CA . SER A 1 87 ? 2.474 45.711 12.079 1.00 11.64 87 SER A CA 1
ATOM 696 C C . SER A 1 87 ? 2.853 44.652 11.050 1.00 12.69 87 SER A C 1
ATOM 697 O O . SER A 1 87 ? 2.484 44.741 9.876 1.00 11.87 87 SER A O 1
ATOM 700 N N . SER A 1 88 ? 3.604 43.655 11.498 1.00 12.15 88 SER A N 1
ATOM 701 C CA . SER A 1 88 ? 4.044 42.562 10.641 1.00 11.09 88 SER A CA 1
ATOM 702 C C . SER A 1 88 ? 2.855 41.754 10.143 1.00 11.96 88 SER A C 1
ATOM 703 O O . SER A 1 88 ? 1.732 41.919 10.627 1.00 9.92 88 SER A O 1
ATOM 706 N N . ASP A 1 89 ? 3.101 40.884 9.168 1.00 13.11 89 ASP A N 1
ATOM 707 C CA . ASP A 1 89 ? 2.039 40.011 8.695 1.00 14.90 89 ASP A CA 1
ATOM 708 C C . ASP A 1 89 ? 1.746 39.169 9.934 1.00 15.54 89 ASP A C 1
ATOM 709 O O . ASP A 1 89 ? 2.623 38.985 10.785 1.00 13.27 89 ASP A O 1
ATOM 714 N N . PRO A 1 90 ? 0.517 38.651 10.058 1.00 14.95 90 PRO A N 1
ATOM 715 C CA . PRO A 1 90 ? 0.150 37.842 11.224 1.00 15.33 90 PRO A CA 1
ATOM 716 C C . PRO A 1 90 ? 0.751 36.444 11.296 1.00 15.76 90 PRO A C 1
ATOM 717 O O . PRO A 1 90 ? 0.987 35.800 10.276 1.00 16.68 90 PRO A O 1
ATOM 721 N N . LEU A 1 91 ? 1.011 35.988 12.517 1.00 14.71 91 LEU A N 1
ATOM 722 C CA . LEU A 1 91 ? 1.534 34.647 12.729 1.00 14.64 91 LEU A CA 1
ATOM 723 C C . LEU A 1 91 ? 0.519 33.910 13.595 1.00 13.91 91 LEU A C 1
ATOM 724 O O . LEU A 1 91 ? 0.176 34.354 14.695 1.00 11.56 91 LEU A O 1
ATOM 729 N N . GLU A 1 92 ? 0.016 32.791 13.091 1.00 13.20 92 GLU A N 1
ATOM 730 C CA . GLU A 1 92 ? -0.952 32.019 13.848 1.00 14.03 92 GLU A CA 1
ATOM 731 C C . GLU A 1 92 ? -0.223 30.952 14.644 1.00 13.70 92 GLU A C 1
ATOM 732 O O . GLU A 1 92 ? 0.255 29.959 14.093 1.00 12.52 92 GLU A O 1
ATOM 738 N N . LEU A 1 93 ? -0.126 31.179 15.947 1.00 12.47 93 LEU A N 1
ATOM 739 C CA . LEU A 1 93 ? 0.550 30.254 16.842 1.00 11.18 93 LEU A CA 1
ATOM 740 C C . LEU A 1 93 ? -0.470 29.208 17.258 1.00 11.69 93 LEU A C 1
ATOM 741 O O . LEU A 1 93 ? -1.471 29.530 17.901 1.00 10.81 93 LEU A O 1
ATOM 746 N N . VAL A 1 94 ? -0.203 27.960 16.883 1.00 12.00 94 VAL A N 1
ATOM 747 C CA . VAL A 1 94 ? -1.094 26.841 17.174 1.00 12.52 94 VAL A CA 1
ATOM 748 C C . VAL A 1 94 ? -0.424 25.773 18.036 1.00 10.95 94 VAL A C 1
ATOM 749 O O . VAL A 1 94 ? 0.775 25.521 17.913 1.00 12.62 94 VAL A O 1
ATOM 753 N N . VAL A 1 95 ? -1.207 25.147 18.909 1.00 11.04 95 VAL A N 1
ATOM 754 C CA . VAL A 1 95 ? -0.700 24.085 19.774 1.00 12.10 95 VAL A CA 1
ATOM 755 C C . VAL A 1 95 ? -1.394 22.794 19.362 1.00 12.09 95 VAL A C 1
ATOM 756 O O . VAL A 1 95 ? -2.607 22.777 19.170 1.00 12.44 95 VAL A O 1
ATOM 760 N N . THR A 1 96 ? -0.623 21.720 19.226 1.00 11.96 96 THR A N 1
ATOM 761 C CA . THR A 1 96 ? -1.182 20.433 18.815 1.00 12.75 96 THR A CA 1
ATOM 762 C C . THR A 1 96 ? -1.142 19.402 19.936 1.00 10.85 96 THR A C 1
ATOM 763 O O . THR A 1 96 ? -0.407 19.556 20.912 1.00 10.57 96 THR A O 1
ATOM 767 N N . GLY A 1 97 ? -1.944 18.351 19.790 1.00 10.89 97 GLY A N 1
ATOM 768 C CA . GLY A 1 97 ? -1.962 17.299 20.790 1.00 12.56 97 GLY A CA 1
ATOM 769 C C . GLY A 1 97 ? -3.183 17.276 21.684 1.00 11.18 97 GLY A C 1
ATOM 770 O O . GLY A 1 97 ? -3.216 16.533 22.658 1.00 12.96 97 GLY A O 1
ATOM 771 N N . ALA A 1 98 ? -4.191 18.077 21.354 1.00 9.38 98 ALA A N 1
ATOM 772 C CA . ALA A 1 98 ? -5.404 18.130 22.155 1.00 11.11 98 ALA A CA 1
ATOM 773 C C . ALA A 1 98 ? -6.376 16.973 21.895 1.00 10.66 98 ALA A C 1
ATOM 774 O O . ALA A 1 98 ? -7.209 16.659 22.747 1.00 11.47 98 ALA A O 1
ATOM 776 N N . TYR A 1 99 ? -6.275 16.341 20.729 1.00 11.59 99 TYR A N 1
ATOM 777 C CA . TYR A 1 99 ? -7.190 15.253 20.388 1.00 11.50 99 TYR A CA 1
ATOM 778 C C . TYR A 1 99 ? -6.502 14.069 19.709 1.00 12.74 99 TYR A C 1
ATOM 779 O O . TYR A 1 99 ? -5.362 14.171 19.258 1.00 13.08 99 TYR A O 1
ATOM 788 N N . ILE A 1 100 ? -7.216 12.949 19.632 1.00 12.40 100 ILE A N 1
ATOM 789 C CA . ILE A 1 100 ? -6.693 11.754 18.980 1.00 14.12 100 ILE A CA 1
ATOM 790 C C . ILE A 1 100 ? -6.307 12.138 17.553 1.00 14.40 100 ILE A C 1
ATOM 791 O O . ILE A 1 100 ? -6.915 13.023 16.950 1.00 13.14 100 ILE A O 1
ATOM 796 N N . LYS A 1 101 ? -5.304 11.464 17.006 1.00 14.90 101 LYS A N 1
ATOM 797 C CA . LYS A 1 101 ? -4.862 11.784 15.660 1.00 16.28 101 LYS A CA 1
ATOM 798 C C . LYS A 1 101 ? -5.726 11.141 14.586 1.00 16.19 101 LYS A C 1
ATOM 799 O O . LYS A 1 101 ? -6.239 10.030 14.758 1.00 15.04 101 LYS A O 1
ATOM 805 N N . PRO A 1 102 ? -5.914 11.850 13.464 1.00 14.71 102 PRO A N 1
ATOM 806 C CA . PRO A 1 102 ? -6.711 11.348 12.345 1.00 15.65 102 PRO A CA 1
ATOM 807 C C . PRO A 1 102 ? -5.788 10.513 11.462 1.00 15.10 102 PRO A C 1
ATOM 808 O O . PRO A 1 102 ? -4.593 10.399 11.744 1.00 14.50 102 PRO A O 1
ATOM 812 N N . THR A 1 103 ? -6.339 9.920 10.412 1.00 15.91 103 THR A N 1
ATOM 813 C CA . THR A 1 103 ? -5.538 9.126 9.485 1.00 17.91 103 THR A CA 1
ATOM 814 C C . THR A 1 103 ? -5.547 9.831 8.136 1.00 17.96 103 THR A C 1
ATOM 815 O O . THR A 1 103 ? -6.580 10.340 7.701 1.00 19.02 103 THR A O 1
ATOM 819 N N . LEU A 1 104 ? -4.391 9.878 7.485 1.00 17.86 104 LEU A N 1
ATOM 820 C CA . LEU A 1 104 ? -4.284 10.545 6.194 1.00 18.05 104 LEU A CA 1
ATOM 821 C C . LEU A 1 104 ? -3.954 9.552 5.085 1.00 18.42 104 LEU A C 1
ATOM 822 O O . LEU A 1 104 ? -3.001 8.776 5.196 1.00 18.38 104 LEU A O 1
ATOM 827 N N . SER A 1 105 ? -4.743 9.579 4.016 1.00 18.27 105 SER A N 1
ATOM 828 C CA . SER A 1 105 ? -4.517 8.672 2.894 1.00 19.26 105 SER A CA 1
ATOM 829 C C . SER A 1 105 ? -4.661 9.389 1.557 1.00 19.80 105 SER A C 1
ATOM 830 O O . SER A 1 105 ? -5.293 10.440 1.472 1.00 19.52 105 SER A O 1
ATOM 833 N N . ALA A 1 106 ? -4.069 8.809 0.517 1.00 20.57 106 ALA A N 1
ATOM 834 C CA . ALA A 1 106 ? -4.118 9.381 -0.825 1.00 21.66 106 ALA A CA 1
ATOM 835 C C . ALA A 1 106 ? -4.966 8.530 -1.765 1.00 22.18 106 ALA A C 1
ATOM 836 O O . ALA A 1 106 ? -4.912 7.300 -1.724 1.00 22.34 106 ALA A O 1
ATOM 838 N N . GLN A 1 107 ? -5.747 9.201 -2.607 1.00 22.84 107 GLN A N 1
ATOM 839 C CA . GLN A 1 107 ? -6.612 8.545 -3.586 1.00 23.73 107 GLN A CA 1
ATOM 840 C C . GLN A 1 107 ? -6.311 9.113 -4.971 1.00 22.11 107 GLN A C 1
ATOM 841 O O . GLN A 1 107 ? -6.251 10.331 -5.145 1.00 21.95 107 GLN A O 1
ATOM 847 N N . PRO A 1 108 ? -6.140 8.242 -5.981 1.00 20.54 108 PRO A N 1
ATOM 848 C CA . PRO A 1 108 ? -6.211 6.779 -5.913 1.00 19.37 108 PRO A CA 1
ATOM 849 C C . PRO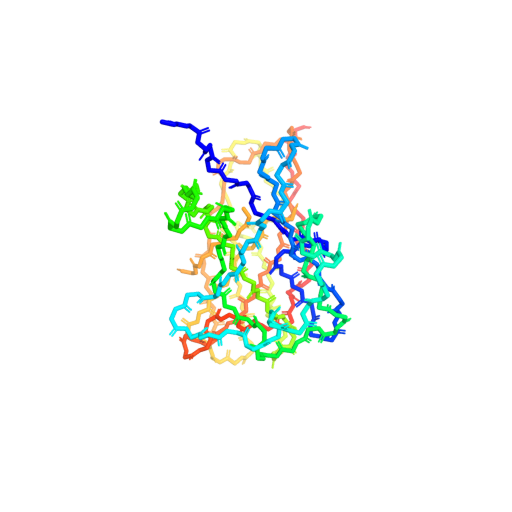 A 1 108 ? -5.114 6.118 -5.089 1.00 19.17 108 PRO A C 1
ATOM 850 O O . PRO A 1 108 ? -5.298 5.015 -4.582 1.00 18.52 108 PRO A O 1
ATOM 854 N N . SER A 1 109 ? -3.969 6.781 -4.963 1.00 18.01 109 SER A N 1
ATOM 855 C CA . SER A 1 109 ? -2.869 6.213 -4.190 1.00 18.39 109 SER A CA 1
ATOM 856 C C . SER A 1 109 ? -1.745 7.223 -3.976 1.00 16.77 109 SER A C 1
ATOM 857 O O . SER A 1 109 ? -1.763 8.311 -4.547 1.00 15.22 109 SER A O 1
ATOM 860 N N . PRO A 1 110 ? -0.756 6.870 -3.135 1.00 18.06 110 PRO A N 1
ATOM 861 C CA . PRO A 1 110 ? 0.405 7.712 -2.811 1.00 18.13 110 PRO A CA 1
ATOM 862 C C . PRO A 1 110 ? 1.425 7.785 -3.940 1.00 18.92 110 PRO A C 1
ATOM 863 O O . PRO A 1 110 ? 2.340 8.607 -3.906 1.00 19.84 110 PRO A O 1
ATOM 867 N N . VAL A 1 111 ? 1.279 6.911 -4.930 1.00 17.82 111 VAL A N 1
ATOM 868 C CA . VAL A 1 111 ? 2.200 6.885 -6.059 1.00 19.08 111 VAL A CA 1
ATOM 869 C C . VAL A 1 111 ? 1.496 7.431 -7.295 1.00 18.28 111 VAL A C 1
ATOM 870 O O . VAL A 1 111 ? 0.588 6.801 -7.833 1.00 19.16 111 VAL A O 1
ATOM 874 N N . VAL A 1 112 ? 1.917 8.608 -7.741 1.00 18.47 112 VAL A N 1
ATOM 875 C CA . VAL A 1 112 ? 1.292 9.232 -8.898 1.00 19.21 112 VAL A CA 1
ATOM 876 C C . VAL A 1 112 ? 2.298 9.719 -9.937 1.00 17.97 112 VAL A C 1
ATOM 877 O O . VAL A 1 112 ? 3.495 9.807 -9.672 1.00 20.23 112 VAL A O 1
ATOM 881 N N . ASN A 1 113 ? 1.794 10.032 -11.125 1.00 16.64 113 ASN A N 1
ATOM 882 C CA . ASN A 1 113 ? 2.632 10.509 -12.220 1.00 15.50 113 ASN A CA 1
ATOM 883 C C . ASN A 1 113 ? 2.889 12.003 -12.109 1.00 15.57 113 ASN A C 1
ATOM 884 O O . ASN A 1 113 ? 2.061 12.759 -11.590 1.00 14.67 113 ASN A O 1
ATOM 889 N N . SER A 1 114 ? 4.043 12.425 -12.605 1.00 15.21 114 SER A N 1
ATOM 890 C CA . SER A 1 114 ? 4.396 13.835 -12.587 1.00 16.37 114 SER A CA 1
ATOM 891 C C . SER A 1 114 ? 3.285 14.588 -13.310 1.00 16.96 114 SER A C 1
ATOM 892 O O . SER A 1 114 ? 2.794 14.132 -14.347 1.00 15.52 114 SER A O 1
ATOM 895 N N . GLY A 1 115 ? 2.879 15.726 -12.753 1.00 17.01 115 GLY A N 1
ATOM 896 C CA . GLY A 1 115 ? 1.828 16.521 -13.365 1.00 18.03 115 GLY A CA 1
ATOM 897 C C . GLY A 1 115 ? 0.428 16.142 -12.917 1.00 19.31 115 GLY A C 1
ATOM 898 O O . GLY A 1 115 ? -0.544 16.845 -13.205 1.00 19.18 115 GLY A O 1
ATOM 899 N N . GLY A 1 116 ? 0.316 15.029 -12.203 1.00 17.07 116 GLY A N 1
ATOM 900 C CA . GLY A 1 116 ? -0.987 14.591 -11.745 1.00 16.35 116 GLY A CA 1
ATOM 901 C C . GLY A 1 116 ? -1.465 15.233 -10.455 1.00 16.89 116 GLY A C 1
ATOM 902 O O . GLY A 1 116 ? -0.685 15.802 -9.690 1.00 16.00 116 GLY A O 1
ATOM 903 N N . ASN A 1 117 ? -2.770 15.141 -10.227 1.00 17.27 117 ASN A N 1
ATOM 904 C CA . ASN A 1 117 ? -3.404 15.670 -9.028 1.00 17.97 117 ASN A CA 1
ATOM 905 C C . ASN A 1 117 ? -3.883 14.478 -8.206 1.00 19.81 117 ASN A C 1
ATOM 906 O O . ASN A 1 117 ? -4.310 13.463 -8.763 1.00 19.32 117 ASN A O 1
ATOM 911 N N . VAL A 1 118 ? -3.814 14.595 -6.887 1.00 19.83 118 VAL A N 1
ATOM 912 C CA . VAL A 1 118 ? -4.262 13.509 -6.032 1.00 21.33 118 VAL A CA 1
ATOM 913 C C . VAL A 1 118 ? -5.160 14.044 -4.931 1.00 21.43 118 VAL A C 1
ATOM 914 O O . VAL A 1 118 ? -5.009 15.184 -4.489 1.00 21.56 118 VAL A O 1
ATOM 918 N N . THR A 1 119 ? -6.108 13.221 -4.503 1.00 21.29 119 THR A N 1
ATOM 919 C CA . THR A 1 119 ? -7.020 13.606 -3.444 1.00 22.34 119 THR A CA 1
ATOM 920 C C . THR A 1 119 ? -6.512 13.035 -2.125 1.00 22.70 119 THR A C 1
ATOM 921 O O . THR A 1 119 ? -6.227 11.840 -2.020 1.00 21.54 119 THR A O 1
ATOM 925 N N . LEU A 1 120 ? -6.365 13.901 -1.129 1.00 20.74 120 LEU A N 1
ATOM 926 C CA . LEU A 1 120 ? -5.906 13.462 0.179 1.00 21.26 120 LEU A CA 1
ATOM 927 C C . LEU A 1 120 ? -7.105 13.483 1.105 1.00 21.22 120 LEU A C 1
ATOM 928 O O . LEU A 1 120 ? -7.859 14.461 1.147 1.00 20.94 120 LEU A O 1
ATOM 933 N N . GLN A 1 121 ? -7.282 12.390 1.836 1.00 20.97 121 GLN A N 1
ATOM 934 C CA . GLN A 1 121 ? -8.404 12.254 2.746 1.00 21.99 121 GLN A CA 1
ATOM 935 C C . GLN A 1 121 ? -7.960 12.134 4.198 1.00 21.04 121 GLN A C 1
ATOM 936 O O . GLN A 1 121 ? -7.139 11.286 4.541 1.00 19.58 121 GLN A O 1
ATOM 942 N N . CYS A 1 122 ? -8.512 12.994 5.046 1.00 21.66 122 CYS A N 1
ATOM 943 C CA . CYS A 1 122 ? -8.194 12.986 6.464 1.00 22.91 122 CYS A CA 1
ATOM 944 C C . CYS A 1 122 ? -9.419 12.412 7.169 1.00 23.71 122 CYS A C 1
ATOM 945 O O . CYS A 1 122 ? -10.498 13.002 7.132 1.00 24.75 122 CYS A O 1
ATOM 948 N N . ASP A 1 123 ? -9.252 11.252 7.796 1.00 24.16 123 ASP A N 1
ATOM 949 C CA . ASP A 1 123 ? -10.357 10.593 8.484 1.00 26.83 123 ASP A CA 1
ATOM 950 C C . ASP A 1 123 ? -10.162 10.519 9.993 1.00 25.74 123 ASP A C 1
ATOM 951 O O . ASP A 1 123 ? -9.080 10.182 10.474 1.00 24.77 123 ASP A O 1
ATOM 956 N N . SER A 1 124 ? -11.221 10.830 10.733 1.00 24.97 124 SER A N 1
ATOM 957 C CA . SER A 1 124 ? -11.173 10.798 12.187 1.00 25.45 124 SER A CA 1
ATOM 958 C C . SER A 1 124 ? -12.119 9.739 12.740 1.00 25.54 124 SER A C 1
ATOM 959 O O . SER A 1 124 ? -13.180 9.481 12.171 1.00 24.68 124 SER A O 1
ATOM 962 N N . GLN A 1 125 ? -11.724 9.129 13.853 1.00 25.91 125 GLN A N 1
ATOM 963 C CA . GLN A 1 125 ? -12.527 8.095 14.493 1.00 27.12 125 GLN A CA 1
ATOM 964 C C . GLN A 1 125 ? -13.793 8.692 15.103 1.00 25.89 125 GLN A C 1
ATOM 965 O O . GLN A 1 125 ? -14.767 7.984 15.346 1.00 27.25 125 GLN A O 1
ATOM 971 N N . VAL A 1 126 ? -13.770 9.998 15.352 1.00 25.06 126 VAL A N 1
ATOM 972 C CA . VAL A 1 126 ? -14.923 10.696 15.909 1.00 24.12 126 VAL A CA 1
ATOM 973 C C . VAL A 1 126 ? -15.158 11.973 15.107 1.00 24.11 126 VAL A C 1
ATOM 974 O O . VAL A 1 126 ? -14.306 12.392 14.326 1.00 22.93 126 VAL A O 1
ATOM 978 N N . ALA A 1 127 ? -16.309 12.598 15.315 1.00 23.96 127 ALA A N 1
ATOM 979 C CA . ALA A 1 127 ? -16.659 13.809 14.587 1.00 23.23 127 ALA A CA 1
ATOM 980 C C . ALA A 1 127 ? -15.915 15.074 15.011 1.00 22.51 127 ALA A C 1
ATOM 981 O O . ALA A 1 127 ? -15.713 15.328 16.195 1.00 21.59 127 ALA A O 1
ATOM 983 N N . PHE A 1 128 ? -15.510 15.851 14.009 1.00 22.82 128 PHE A N 1
ATOM 984 C CA . PHE A 1 128 ? -14.833 17.137 14.184 1.00 21.69 128 PHE A CA 1
ATOM 985 C C . PHE A 1 128 ? -15.404 18.021 13.088 1.00 22.98 128 PHE A C 1
ATOM 986 O O . PHE A 1 128 ? -15.743 17.526 12.013 1.00 23.32 128 PHE A O 1
ATOM 994 N N . ASP A 1 129 ? -15.505 19.322 13.341 1.00 23.50 129 ASP A N 1
ATOM 995 C CA . ASP A 1 129 ? -16.062 20.225 12.340 1.00 24.92 129 ASP A CA 1
ATOM 996 C C . ASP A 1 129 ? -14.998 20.902 11.491 1.00 23.85 129 ASP A C 1
ATOM 997 O O . ASP A 1 129 ? -15.312 21.733 10.641 1.00 24.73 129 ASP A O 1
ATOM 1002 N N . GLY A 1 130 ? -13.738 20.549 11.722 1.00 22.68 130 GLY A N 1
ATOM 1003 C CA . GLY A 1 130 ? -12.667 21.150 10.951 1.00 21.14 130 GLY A CA 1
ATOM 1004 C C . GLY A 1 130 ? -11.445 20.264 10.808 1.00 20.45 130 GLY A C 1
ATOM 1005 O O . GLY A 1 130 ? -11.114 19.490 11.707 1.00 20.05 130 GLY A O 1
ATOM 1006 N N . PHE A 1 131 ? -10.778 20.371 9.665 1.00 19.05 131 PHE A N 1
ATOM 1007 C CA . PHE A 1 131 ? -9.576 19.593 9.406 1.00 18.05 131 PHE A CA 1
ATOM 1008 C C . PHE A 1 131 ? -8.531 20.486 8.756 1.00 18.98 131 PHE A C 1
ATOM 1009 O O . PHE A 1 131 ? -8.864 21.462 8.074 1.00 19.02 131 PHE A O 1
ATOM 1017 N N . ILE A 1 132 ? -7.267 20.146 8.974 1.00 17.41 132 ILE A N 1
ATOM 1018 C CA . ILE A 1 132 ? -6.151 20.906 8.431 1.00 17.14 132 ILE A CA 1
ATOM 1019 C C . ILE A 1 132 ? -5.194 19.990 7.685 1.00 18.38 132 ILE A C 1
ATOM 1020 O O . ILE A 1 132 ? -4.901 18.885 8.147 1.00 17.64 132 ILE A O 1
ATOM 1025 N N . LEU A 1 133 ? -4.708 20.453 6.538 1.00 17.22 133 LEU A N 1
ATOM 1026 C CA . LEU A 1 133 ? -3.739 19.693 5.759 1.00 18.27 133 LEU A CA 1
ATOM 1027 C C . LEU A 1 133 ? -2.479 20.547 5.680 1.00 18.70 133 LEU A C 1
ATOM 1028 O O . LEU A 1 133 ? -2.514 21.667 5.168 1.00 17.01 133 LEU A O 1
ATOM 1033 N N . CYS A 1 134 ? -1.373 20.030 6.203 1.00 19.44 134 CYS A N 1
ATOM 1034 C CA . CYS A 1 134 ? -0.118 20.767 6.178 1.00 22.18 134 CYS A CA 1
ATOM 1035 C C . CYS A 1 134 ? 0.905 20.053 5.314 1.00 23.48 134 CYS A C 1
ATOM 1036 O O . CYS A 1 134 ? 1.061 18.838 5.400 1.00 20.79 134 CYS A O 1
ATOM 1039 N N . LYS A 1 135 ? 1.599 20.816 4.479 1.00 24.96 135 LYS A N 1
ATOM 1040 C CA . LYS A 1 135 ? 2.630 20.255 3.624 1.00 29.28 135 LYS A CA 1
ATOM 1041 C C . LYS A 1 135 ? 3.935 20.426 4.392 1.00 30.61 135 LYS A C 1
ATOM 1042 O O . LYS A 1 135 ? 4.321 21.547 4.718 1.00 32.37 135 LYS A O 1
ATOM 1048 N N . GLU A 1 136 ? 4.599 19.317 4.702 1.00 32.21 136 GLU A N 1
ATOM 1049 C CA . GLU A 1 136 ? 5.851 19.364 5.446 1.00 34.72 136 GLU A CA 1
ATOM 1050 C C . GLU A 1 136 ? 7.021 19.657 4.515 1.00 36.04 136 GLU A C 1
ATOM 1051 O O . GLU A 1 136 ? 7.367 18.836 3.666 1.00 36.61 136 GLU A O 1
ATOM 1057 N N . GLN A 1 143 ? 2.051 25.986 3.398 1.00 40.46 143 GLN A N 1
ATOM 1058 C CA . GLN A 1 143 ? 2.104 25.308 4.687 1.00 38.83 143 GLN A CA 1
ATOM 1059 C C . GLN A 1 143 ? 0.847 24.498 4.981 1.00 37.26 143 GLN A C 1
ATOM 1060 O O . GLN A 1 143 ? 0.794 23.304 4.688 1.00 36.99 143 GLN A O 1
ATOM 1066 N N . CYS A 1 144 ? -0.167 25.145 5.550 1.00 34.71 144 CYS A N 1
ATOM 1067 C CA . CYS A 1 144 ? -1.403 24.450 5.891 1.00 33.10 144 CYS A CA 1
ATOM 1068 C C . CYS A 1 144 ? -2.645 25.144 5.337 1.00 34.65 144 CYS A C 1
ATOM 1069 O O . CYS A 1 144 ? -2.611 26.326 5.001 1.00 34.92 144 CYS A O 1
ATOM 1072 N N . LEU A 1 145 ? -3.744 24.398 5.258 1.00 35.83 145 LEU A N 1
ATOM 1073 C CA . LEU A 1 145 ? -5.016 24.930 4.775 1.00 37.50 145 LEU A CA 1
ATOM 1074 C C . LEU A 1 145 ? -6.183 24.216 5.451 1.00 38.32 145 LEU A C 1
ATOM 1075 O O . LEU A 1 145 ? -6.089 23.033 5.782 1.00 36.83 145 LEU A O 1
ATOM 1080 N N . ASN A 1 146 ? -7.279 24.942 5.657 1.00 40.58 146 ASN A N 1
ATOM 1081 C CA . ASN A 1 146 ? -8.463 24.384 6.304 1.00 43.39 146 ASN A CA 1
ATOM 1082 C C . ASN A 1 146 ? -9.375 23.646 5.333 1.00 43.76 146 ASN A C 1
ATOM 1083 O O . ASN A 1 146 ? -9.453 23.989 4.153 1.00 42.84 146 ASN A O 1
ATOM 1088 N N . SER A 1 147 ? -10.066 22.635 5.850 1.00 44.49 147 SER A N 1
ATOM 1089 C CA . SER A 1 147 ? -10.980 21.822 5.058 1.00 46.53 147 SER A CA 1
ATOM 1090 C C . SER A 1 147 ? -11.984 22.673 4.293 1.00 48.41 147 SER A C 1
ATOM 1091 O O . SER A 1 147 ? -12.657 22.184 3.385 1.00 50.87 147 SER A O 1
ATOM 1094 N N . SER A 1 154 ? -19.039 13.725 8.611 1.00 41.24 154 SER A N 1
ATOM 1095 C CA . SER A 1 154 ? -18.662 14.735 9.592 1.00 40.34 154 SER A CA 1
ATOM 1096 C C . SER A 1 154 ? -17.368 14.355 10.310 1.00 39.07 154 SER A C 1
ATOM 1097 O O . SER A 1 154 ? -16.937 15.038 11.240 1.00 39.16 154 SER A O 1
ATOM 1100 N N . SER A 1 155 ? -16.748 13.266 9.867 1.00 37.31 155 SER A N 1
ATOM 1101 C CA . SER A 1 155 ? -15.506 12.797 10.466 1.00 36.05 155 SER A CA 1
ATOM 1102 C C . SER A 1 155 ? -14.426 12.559 9.411 1.00 33.99 155 SER A C 1
ATOM 1103 O O . SER A 1 155 ? -13.556 11.705 9.582 1.00 33.57 155 SER A O 1
ATOM 1106 N N . ARG A 1 156 ? -14.489 13.315 8.320 1.00 32.55 156 ARG A N 1
ATOM 1107 C CA . ARG A 1 156 ? -13.505 13.190 7.251 1.00 31.93 156 ARG A CA 1
ATOM 1108 C C . ARG A 1 156 ? -13.534 14.419 6.346 1.00 29.44 156 ARG A C 1
ATOM 1109 O O . ARG A 1 156 ? -14.588 15.014 6.127 1.00 28.79 156 ARG A O 1
ATOM 1117 N N . ALA A 1 157 ? -12.369 14.797 5.833 1.00 27.50 157 ALA A N 1
ATOM 1118 C CA . ALA A 1 157 ? -12.252 15.947 4.945 1.00 25.56 157 ALA A CA 1
ATOM 1119 C C . ALA A 1 157 ? -11.452 15.541 3.713 1.00 24.44 157 ALA A C 1
ATOM 1120 O O . ALA A 1 157 ? -10.564 14.695 3.793 1.00 23.61 157 ALA A O 1
ATOM 1122 N N . ILE A 1 158 ? -11.769 16.152 2.577 1.00 24.12 158 ILE A N 1
ATOM 1123 C CA . ILE A 1 158 ? -11.090 15.843 1.325 1.00 25.66 158 ILE A CA 1
ATOM 1124 C C . ILE A 1 158 ? -10.329 17.045 0.775 1.00 25.15 158 ILE A C 1
ATOM 1125 O O . ILE A 1 158 ? -10.900 18.115 0.582 1.00 26.09 158 ILE A O 1
ATOM 1130 N N . PHE A 1 159 ? -9.036 16.861 0.526 1.00 24.67 159 PHE A N 1
ATOM 1131 C CA . PHE A 1 159 ? -8.203 17.927 -0.013 1.00 24.06 159 PHE A CA 1
ATOM 1132 C C . PHE A 1 159 ? -7.642 17.524 -1.371 1.00 25.05 159 PHE A C 1
ATOM 1133 O O . PHE A 1 159 ? -7.322 16.361 -1.604 1.00 24.54 159 PHE A O 1
ATOM 1141 N N . SER A 1 160 ? -7.522 18.498 -2.261 1.00 24.50 160 SER A N 1
ATOM 1142 C CA . SER A 1 160 ? -6.980 18.252 -3.585 1.00 25.36 160 SER A CA 1
ATOM 1143 C C . SER A 1 160 ? -5.609 18.906 -3.656 1.00 24.30 160 SER A C 1
ATOM 1144 O O . SER A 1 160 ? -5.459 20.077 -3.299 1.00 25.06 160 SER A O 1
ATOM 1147 N N . VAL A 1 161 ? -4.606 18.152 -4.094 1.00 21.89 161 VAL A N 1
ATOM 1148 C CA . VAL A 1 161 ? -3.262 18.699 -4.213 1.00 22.16 161 VAL A CA 1
ATOM 1149 C C . VAL A 1 161 ? -2.676 18.386 -5.586 1.00 22.31 161 VAL A C 1
ATOM 1150 O O . VAL A 1 161 ? -3.024 17.382 -6.212 1.00 20.44 161 VAL A O 1
ATOM 1154 N N . GLY A 1 162 ? -1.789 19.258 -6.049 1.00 21.59 162 GLY A N 1
ATOM 1155 C CA . GLY A 1 162 ? -1.176 19.072 -7.348 1.00 23.56 162 GLY A CA 1
ATOM 1156 C C . GLY A 1 162 ? -1.235 20.360 -8.147 1.00 24.12 162 GLY A C 1
ATOM 1157 O O . GLY A 1 162 ? -1.827 21.339 -7.686 1.00 24.51 162 GLY A O 1
ATOM 1158 N N . PRO A 1 163 ? -0.644 20.395 -9.353 1.00 24.25 163 PRO A N 1
ATOM 1159 C CA . PRO A 1 163 ? 0.074 19.287 -10.000 1.00 23.45 163 PRO A CA 1
ATOM 1160 C C . PRO A 1 163 ? 1.353 18.926 -9.246 1.00 23.26 163 PRO A C 1
ATOM 1161 O O . PRO A 1 163 ? 2.131 19.808 -8.881 1.00 22.83 163 PRO A O 1
ATOM 1165 N N . VAL A 1 164 ? 1.570 17.633 -9.019 1.00 21.58 164 VAL A N 1
ATOM 1166 C CA . VAL A 1 164 ? 2.765 17.181 -8.315 1.00 20.55 164 VAL A CA 1
ATOM 1167 C C . VAL A 1 164 ? 3.927 17.057 -9.297 1.00 21.88 164 VAL A C 1
ATOM 1168 O O . VAL A 1 1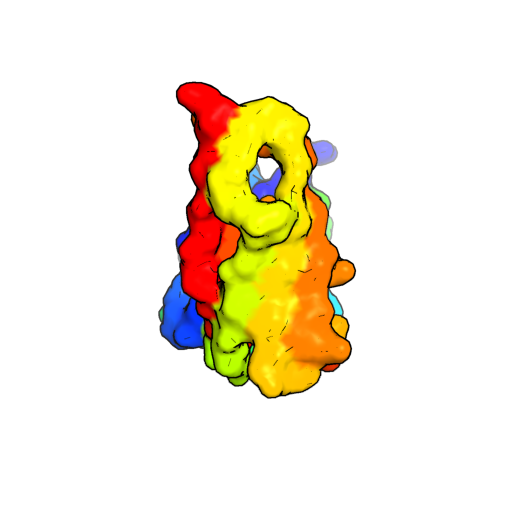64 ? 3.716 16.900 -10.502 1.00 21.76 164 VAL A O 1
ATOM 1172 N N . SER A 1 165 ? 5.150 17.132 -8.778 1.00 22.56 165 SER A N 1
ATOM 1173 C CA . SER A 1 165 ? 6.345 17.023 -9.610 1.00 24.37 165 SER A CA 1
ATOM 1174 C C . SER A 1 165 ? 7.475 16.364 -8.830 1.00 24.51 165 SER A C 1
ATOM 1175 O O . SER A 1 165 ? 7.541 16.471 -7.608 1.00 22.75 165 SER A O 1
ATOM 1178 N N . PRO A 1 166 ? 8.385 15.675 -9.532 1.00 25.48 166 PRO A N 1
ATOM 1179 C CA . PRO A 1 166 ? 9.521 14.992 -8.902 1.00 27.57 166 PRO A CA 1
ATOM 1180 C C . PRO A 1 166 ? 10.571 15.957 -8.346 1.00 27.83 166 PRO A C 1
ATOM 1181 O O . PRO A 1 166 ? 11.373 15.588 -7.486 1.00 28.02 166 PRO A O 1
ATOM 1185 N N . SER A 1 167 ? 10.564 17.188 -8.845 1.00 28.69 167 SER A N 1
ATOM 1186 C CA . SER A 1 167 ? 11.538 18.189 -8.421 1.00 31.28 167 SER A CA 1
ATOM 1187 C C . SER A 1 167 ? 11.296 18.724 -7.018 1.00 31.83 167 SER A C 1
ATOM 1188 O O . SER A 1 167 ? 12.096 19.499 -6.495 1.00 31.17 167 SER A O 1
ATOM 1191 N N . ARG A 1 168 ? 10.194 18.311 -6.408 1.00 31.87 168 ARG A N 1
ATOM 1192 C CA . ARG A 1 168 ? 9.877 18.761 -5.063 1.00 33.51 168 ARG A CA 1
ATOM 1193 C C . ARG A 1 168 ? 9.466 17.573 -4.211 1.00 33.25 168 ARG A C 1
ATOM 1194 O O . ARG A 1 168 ? 9.068 16.530 -4.729 1.00 33.29 168 ARG A O 1
ATOM 1202 N N . ARG A 1 169 ? 9.573 17.737 -2.901 1.00 33.30 169 ARG A N 1
ATOM 1203 C CA . ARG A 1 169 ? 9.203 16.687 -1.967 1.00 33.67 169 ARG A CA 1
ATOM 1204 C C . ARG A 1 169 ? 7.758 16.938 -1.549 1.00 31.71 169 ARG A C 1
ATOM 1205 O O . ARG A 1 169 ? 7.388 18.067 -1.229 1.00 31.13 169 ARG A O 1
ATOM 1213 N N . TRP A 1 170 ? 6.939 15.892 -1.564 1.00 29.27 170 TRP A N 1
ATOM 1214 C CA . TRP A 1 170 ? 5.538 16.037 -1.193 1.00 27.97 170 TRP A CA 1
ATOM 1215 C C . TRP A 1 170 ? 5.187 15.244 0.061 1.00 27.37 170 TRP A C 1
ATOM 1216 O O . TRP A 1 170 ? 4.729 14.106 -0.015 1.00 27.22 170 TRP A O 1
ATOM 1227 N N . TRP A 1 171 ? 5.413 15.862 1.216 1.00 26.96 171 TRP A N 1
ATOM 1228 C CA . TRP A 1 171 ? 5.129 15.244 2.505 1.00 26.55 171 TRP A CA 1
ATOM 1229 C C . TRP A 1 171 ? 3.974 15.976 3.170 1.00 23.56 171 TRP A C 1
ATOM 1230 O O . TRP A 1 171 ? 3.934 17.207 3.178 1.00 22.44 171 TRP A O 1
ATOM 1241 N N . TYR A 1 172 ? 3.037 15.219 3.729 1.00 20.51 172 TYR A N 1
ATOM 1242 C CA . TYR A 1 172 ? 1.882 15.816 4.381 1.00 19.10 172 TYR A CA 1
ATOM 1243 C C . TYR A 1 172 ? 1.510 15.174 5.709 1.00 18.47 172 TYR A C 1
ATOM 1244 O O . TYR A 1 172 ? 1.883 14.043 6.004 1.00 18.45 172 TYR A O 1
ATOM 1253 N N . ARG A 1 173 ? 0.756 15.929 6.496 1.00 18.20 173 ARG A N 1
ATOM 1254 C CA . ARG A 1 173 ? 0.228 15.479 7.774 1.00 18.32 173 ARG A CA 1
ATOM 1255 C C . ARG A 1 173 ? -1.075 16.249 7.891 1.00 16.85 173 ARG A C 1
ATOM 1256 O O . ARG A 1 173 ? -1.172 17.375 7.394 1.00 16.31 173 ARG A O 1
ATOM 1264 N N . CYS A 1 174 ? -2.092 15.652 8.502 1.00 14.90 174 CYS A N 1
ATOM 1265 C CA . CYS A 1 174 ? -3.344 16.372 8.664 1.00 14.97 174 CYS A CA 1
ATOM 1266 C C . CYS A 1 174 ? -3.739 16.392 10.125 1.00 14.55 174 CYS A C 1
ATOM 1267 O O . CYS A 1 174 ? -3.246 15.592 10.923 1.00 13.11 174 CYS A O 1
ATOM 1270 N N . TYR A 1 175 ? -4.610 17.333 10.468 1.00 13.98 175 TYR A N 1
ATOM 1271 C CA . TYR A 1 175 ? -5.083 17.494 11.831 1.00 13.95 175 TYR A CA 1
ATOM 1272 C C . TYR A 1 175 ? -6.588 17.684 11.841 1.00 14.80 175 TYR A C 1
ATOM 1273 O O . TYR A 1 175 ? -7.191 18.050 10.832 1.00 15.15 175 TYR A O 1
ATOM 1282 N N . ALA A 1 176 ? -7.184 17.437 13.000 1.00 14.37 176 ALA A N 1
ATOM 1283 C CA . ALA A 1 176 ? -8.611 17.632 13.189 1.00 13.68 176 ALA A CA 1
ATOM 1284 C C . ALA A 1 176 ? -8.704 18.718 14.255 1.00 15.31 176 ALA A C 1
ATOM 1285 O O . ALA A 1 176 ? -7.832 18.811 15.120 1.00 14.76 176 ALA A O 1
ATOM 1287 N N . TYR A 1 177 ? -9.731 19.558 14.189 1.00 14.98 177 TYR A N 1
ATOM 1288 C CA . TYR A 1 177 ? -9.892 20.593 15.199 1.00 15.65 177 TYR A CA 1
ATOM 1289 C C . TYR A 1 177 ? -11.359 20.967 15.382 1.00 16.39 177 TYR A C 1
ATOM 1290 O O . TYR A 1 177 ? -12.210 20.603 14.570 1.00 15.38 177 TYR A O 1
ATOM 1299 N N . ASP A 1 178 ? -11.647 21.682 16.463 1.00 16.05 178 ASP A N 1
ATOM 1300 C CA . ASP A 1 178 ? -13.005 22.119 16.765 1.00 17.73 178 ASP A CA 1
ATOM 1301 C C . ASP A 1 178 ? -13.077 23.623 16.486 1.00 18.85 178 ASP A C 1
ATOM 1302 O O . ASP A 1 178 ? -12.305 24.393 17.049 1.00 17.42 178 ASP A O 1
ATOM 1307 N N . SER A 1 179 ? -14.003 24.035 15.623 1.00 21.71 179 SER A N 1
ATOM 1308 C CA . SER A 1 179 ? -14.144 25.446 15.261 1.00 23.55 179 SER A CA 1
ATOM 1309 C C . SER A 1 179 ? -14.348 26.388 16.447 1.00 25.00 179 SER A C 1
ATOM 1310 O O . SER A 1 179 ? -14.159 27.596 16.317 1.00 25.90 179 SER A O 1
ATOM 1313 N N . ASN A 1 180 ? -14.725 25.846 17.602 1.00 25.22 180 ASN A N 1
ATOM 1314 C CA . ASN A 1 180 ? -14.928 26.681 18.781 1.00 26.85 180 ASN A CA 1
ATOM 1315 C C . ASN A 1 180 ? -13.592 27.106 19.389 1.00 25.44 180 ASN A C 1
ATOM 1316 O O . ASN A 1 180 ? -13.534 28.024 20.204 1.00 26.62 180 ASN A O 1
ATOM 1321 N N . SER A 1 181 ? -12.522 26.434 18.982 1.00 23.27 181 SER A N 1
ATOM 1322 C CA . SER A 1 181 ? -11.177 26.731 19.473 1.00 23.38 181 SER A CA 1
ATOM 1323 C C . SER A 1 181 ? -10.239 26.323 18.344 1.00 20.66 181 SER A C 1
ATOM 1324 O O . SER A 1 181 ? -9.503 25.345 18.454 1.00 19.21 181 SER A O 1
ATOM 1327 N N . PRO A 1 182 ? -10.258 27.085 17.239 1.00 19.43 182 PRO A N 1
ATOM 1328 C CA . PRO A 1 182 ? -9.455 26.864 16.035 1.00 17.19 182 PRO A CA 1
ATOM 1329 C C . PRO A 1 182 ? -7.934 26.816 16.121 1.00 15.09 182 PRO A C 1
ATOM 1330 O O . PRO A 1 182 ? -7.299 26.323 15.193 1.00 14.02 182 PRO A O 1
ATOM 1334 N N . TYR A 1 183 ? -7.337 27.309 17.205 1.00 12.78 183 TYR A N 1
ATOM 1335 C CA . TYR A 1 183 ? -5.877 27.283 17.305 1.00 12.47 183 TYR A CA 1
ATOM 1336 C C . TYR A 1 183 ? -5.302 26.101 18.085 1.00 12.36 183 TYR A C 1
ATOM 1337 O O . TYR A 1 183 ? -4.099 26.052 18.341 1.00 10.92 183 TYR A O 1
ATOM 1346 N N . GLU A 1 184 ? -6.164 25.165 18.476 1.00 12.36 184 GLU A N 1
ATOM 1347 C CA . GLU A 1 184 ? -5.729 23.970 19.197 1.00 14.16 184 GLU A CA 1
ATOM 1348 C C . GLU A 1 184 ? -6.066 22.807 18.276 1.00 12.74 184 GLU A C 1
ATOM 1349 O O . GLU A 1 184 ? -7.236 22.584 17.962 1.00 12.29 184 GLU A O 1
ATOM 1355 N N . TRP A 1 185 ? -5.049 22.070 17.845 1.00 11.34 185 TRP A N 1
ATOM 1356 C CA . TRP A 1 185 ? -5.265 20.954 16.940 1.00 11.57 185 TRP A CA 1
ATOM 1357 C C . TRP A 1 185 ? -5.017 19.606 17.601 1.00 12.33 185 TRP A C 1
ATOM 1358 O O . TRP A 1 185 ? -4.469 19.519 18.694 1.00 11.72 185 TRP A O 1
ATOM 1369 N N . SER A 1 186 ? -5.428 18.551 16.913 1.00 11.86 186 SER A N 1
ATOM 1370 C CA . SER A 1 186 ? -5.247 17.195 17.407 1.00 12.32 186 SER A CA 1
ATOM 1371 C C . SER A 1 186 ? -3.791 16.804 17.235 1.00 12.13 186 SER A C 1
ATOM 1372 O O . SER A 1 186 ? -2.968 17.595 16.775 1.00 13.22 186 SER A O 1
ATOM 1375 N N . LEU A 1 187 ? -3.473 15.574 17.614 1.00 12.64 187 LEU A N 1
ATOM 1376 C CA . LEU A 1 187 ? -2.133 15.058 17.404 1.00 11.62 187 LEU A CA 1
ATOM 1377 C C . LEU A 1 187 ? -2.063 14.991 15.879 1.00 11.53 187 LEU A C 1
ATOM 1378 O O . LEU A 1 187 ? -3.087 14.820 15.214 1.00 11.21 187 LEU A O 1
ATOM 1383 N N . PRO A 1 188 ? -0.867 15.126 15.301 1.00 12.35 188 PRO A N 1
ATOM 1384 C CA . PRO A 1 188 ? -0.773 15.065 13.840 1.00 14.27 188 PRO A CA 1
ATOM 1385 C C . PRO A 1 188 ? -0.943 13.640 13.323 1.00 14.40 188 PRO A C 1
ATOM 1386 O O . PRO A 1 188 ? -0.623 12.681 14.016 1.00 15.32 188 PRO A O 1
ATOM 1390 N N . SER A 1 189 ? -1.456 13.503 12.107 1.00 15.49 189 SER A N 1
ATOM 1391 C CA . SER A 1 189 ? -1.615 12.180 11.517 1.00 15.77 189 SER A CA 1
ATOM 1392 C C . SER A 1 189 ? -0.205 11.714 11.186 1.00 16.42 189 SER A C 1
ATOM 1393 O O . SER A 1 189 ? 0.742 12.509 11.231 1.00 14.73 189 SER A O 1
ATOM 1396 N N . ASP A 1 190 ? -0.058 10.434 10.863 1.00 18.09 190 ASP A N 1
ATOM 1397 C CA . ASP A 1 190 ? 1.246 9.922 10.486 1.00 19.42 190 ASP A CA 1
ATOM 1398 C C . ASP A 1 190 ? 1.622 10.659 9.202 1.00 19.51 190 ASP A C 1
ATOM 1399 O O . ASP A 1 1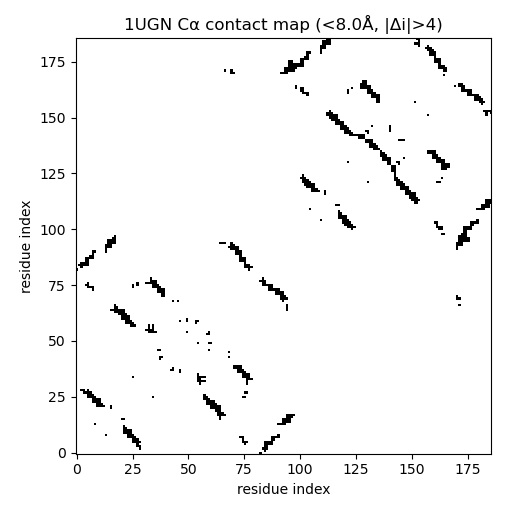90 ? 0.750 11.080 8.438 1.00 16.74 190 ASP A O 1
ATOM 1404 N N . LEU A 1 191 ? 2.917 10.826 8.975 1.00 20.46 191 LEU A N 1
ATOM 1405 C CA . LEU A 1 191 ? 3.401 11.514 7.789 1.00 21.49 191 LEU A CA 1
ATOM 1406 C C . LEU A 1 191 ? 3.104 10.703 6.531 1.00 20.65 191 LEU A C 1
ATOM 1407 O O . LEU A 1 191 ? 3.353 9.499 6.487 1.00 20.12 191 LEU A O 1
ATOM 1412 N N . LEU A 1 192 ? 2.554 11.365 5.518 1.00 20.56 192 LEU A N 1
ATOM 1413 C CA . LEU A 1 192 ? 2.250 10.703 4.253 1.00 21.73 192 LEU A CA 1
ATOM 1414 C C . LEU A 1 192 ? 3.168 11.265 3.177 1.00 21.90 192 LEU A C 1
ATOM 1415 O O . LEU A 1 192 ? 3.202 12.471 2.941 1.00 20.79 192 LEU A O 1
ATOM 1420 N N . GLU A 1 193 ? 3.915 10.384 2.529 1.00 21.31 193 GLU A N 1
ATOM 1421 C CA . GLU A 1 193 ? 4.832 10.795 1.479 1.00 23.30 193 GLU A CA 1
ATOM 1422 C C . GLU A 1 193 ? 4.293 10.394 0.114 1.00 22.55 193 GLU A C 1
ATOM 1423 O O . GLU A 1 193 ? 3.962 9.231 -0.111 1.00 22.15 193 GLU A O 1
ATOM 1429 N N . LEU A 1 194 ? 4.178 11.358 -0.790 1.00 20.72 194 LEU A N 1
ATOM 1430 C CA . LEU A 1 194 ? 3.707 11.056 -2.133 1.00 20.41 194 LEU A CA 1
ATOM 1431 C C . LEU A 1 194 ? 4.935 10.731 -2.975 1.00 20.87 194 LEU A C 1
ATOM 1432 O O . LEU A 1 194 ? 5.951 11.417 -2.886 1.00 22.42 194 LEU A O 1
ATOM 1437 N N . LEU A 1 195 ? 4.848 9.674 -3.771 1.00 20.26 195 LEU A N 1
ATOM 1438 C CA . LEU A 1 195 ? 5.957 9.276 -4.630 1.00 20.21 195 LEU A CA 1
ATOM 1439 C C . LEU A 1 195 ? 5.580 9.647 -6.057 1.00 18.76 195 LEU A C 1
ATOM 1440 O O . LEU A 1 195 ? 4.656 9.080 -6.633 1.00 19.91 195 LEU A O 1
ATOM 1445 N N . VAL A 1 196 ? 6.302 10.604 -6.622 1.00 17.37 196 VAL A N 1
ATOM 1446 C CA . VAL A 1 196 ? 6.015 11.072 -7.966 1.00 18.37 196 VAL A CA 1
ATOM 1447 C C . VAL A 1 196 ? 6.901 10.390 -8.992 1.00 18.59 196 VAL A C 1
ATOM 1448 O O . VAL A 1 196 ? 8.119 10.548 -8.970 1.00 16.64 196 VAL A O 1
ATOM 1452 N N . LEU A 1 197 ? 6.287 9.631 -9.892 1.00 20.24 197 LEU A N 1
ATOM 1453 C CA . LEU A 1 197 ? 7.054 8.933 -10.909 1.00 25.83 197 LEU A CA 1
ATOM 1454 C C . LEU A 1 197 ? 7.706 9.949 -11.829 1.00 30.65 197 LEU A C 1
ATOM 1455 O O . LEU A 1 197 ? 7.049 10.550 -12.681 1.00 30.56 197 LEU A O 1
ATOM 1460 N N . GLY A 1 198 ? 9.008 10.126 -11.628 1.00 35.38 198 GLY A N 1
ATOM 1461 C CA . GLY A 1 198 ? 9.791 11.065 -12.406 1.00 40.84 198 GLY A CA 1
ATOM 1462 C C . GLY A 1 198 ? 11.255 10.949 -12.023 1.00 43.76 198 GLY A C 1
ATOM 1463 O O . GLY A 1 198 ? 11.772 9.812 -12.013 1.00 46.21 198 GLY A O 1
#

Secondary structure (DSSP, 8-state):
---PPPEEEEES-SEEETT--EEEEEE--TT---EEEEESSS--HHHHTS-HHHHTTTEEEESS--GGG-EEEEEEEEETTTEEPPPPPPEEEEEE-SS---EEEEES-SEEETT--EEEEEE-SS--SEEEEEE--EEE---EEEEEE----TTS-EEEEEEEE-TTSTTEE-PPPPPEEEEEE-

Nearest PDB structures (foldseek):
  1ugn-assembly1_A  TM=1.005E+00  e=4.887E-40  Homo sapiens
  3d2u-assembly1_D  TM=9.371E-01  e=4.515E-35  Homo sapiens
  1g0x-assembly1_A  TM=9.310E-01  e=1.589E-34  Homo sapiens
  3d2u-assembly2_H  TM=8.979E-01  e=5.935E-35  Homo sapiens
  6zdx-assembly1_B  TM=9.683E-01  e=2.185E-32  Homo sapiens

Foldseek 3Di:
DDWEAWAKAKVVGQEEAFFAKMKIFIGTDPQFQQKDKAFPPDGQVLQVVDDSVQSRRRIRMDHGDDLSPFGKMWMKGDDPVGDIYDIHDIGTRAYEAPAAEWAKAWPVHLEEEQQDKIKIKTFAPDAAVWKWKPWCNIDIARGMGIDMDDPHHPVDWGKIWMWGHHPVRVRYTYHIHPIRTRHYDD

Sequence (186 aa):
GHLPKPTLWAEPGSVITQGSPVTLRCQGGQETQEYRLYREKKTAPWITRIPQELVKKGQFPIPSITWEHTGRYRCYYGSDTAGRSESSDPLELVVTGAYIKPTLSAQPSPVVNSGGNVTLQCDSQVAFDGFILCKEQCLNSSSRAIFSVGPVSPSRRWWYRCYAYDSNSPYEWSLPSDLLELLVLG

GO terms:
  GO:0023025 MHC class Ib protein complex binding (F, IDA)
  GO:0023029 MHC class Ib protein binding (F, IDA)
  GO:0032394 MHC class Ib receptor activity (F, IDA)
  GO:0045953 negative regulation of natural killer cell mediated cytotoxicity (P, IDA)
  GO:0060907 positive regulation of macrophage cytokine production (P, IDA)
  GO:0005886 plasma membrane (C, EXP)
  GO:0005515 protein binding (F, IPI)
  GO:0005886 plasma membrane (C, TAS)
  GO:0042288 MHC class I protein binding (F, IPI)
  GO:0001915 negative regulation of T cell mediated cytotoxicity (P, IDA)
  GO:0002230 positive regulation of defense response to virus by host (P, IDA)
  GO:0002309 T cell proliferation involved in immune response (P, IDA)
  GO:0002719 negative regulation of cytokine production involved in immune response (P, IDA)
  GO:0002774 Fc receptor mediated inhibitory signaling pathway (P, IDA)
  GO:0005737 cytoplasm (C, IDA)
  GO:0009897 external side of plasma membrane (C, IDA)
  GO:0042130 negative regulation of T cell proliferation (P, IDA)
  GO:0043065 positive regulation of apoptotic process (P, IDA)
  GO:0030107 HLA-A specific inhibitory MHC class I receptor activity (F, IDA)
  GO:0030109 HLA-B specific inhibitory MHC class I receptor activity (F, IDA)

InterPro domains:
  IPR003598 Immunoglobulin subtype 2 [SM00408] (40-105)
  IPR003598 Immunoglobulin subtype 2 [SM00408] (237-304)
  IPR003598 Immunoglobulin subtype 2 [SM00408] (337-404)
  IPR003599 Immunoglobulin domain subtype [SM00409] (34-119)
  IPR003599 Immunoglobulin domain subtype [SM00409] (130-220)
  IPR003599 Immunoglobulin domain subtype [SM00409] (231-319)
  IPR003599 Immunoglobulin domain subtype [SM00409] (331-420)
  IPR007110 Immunoglobulin-like domain [PS50835] (27-115)
  IPR007110 Immunoglobulin-like domain [PS50835] (313-409)
  IPR013151 Immunoglobulin-like beta-sandwich domain [PF00047] (333-405)
  IPR013783 Immunoglobulin-like fold [G3DSA:2.60.40.10] (24-120)
  IPR013783 Immunoglobulin-like fold [G3DSA:2.60.40.10] (121-219)
  IPR013783 Immunoglobulin-like fold [G3DSA:2.60.40.10] (222-319)
  IPR013783 Immunoglobulin-like fold [G3DSA:2.60.40.10] (320-417)
  IPR036179 Immunoglobulin-like domain superfamily [SSF48726] (26-120)
  IPR036179 Immunoglobulin-like domain superfamily [SSF48726] (122-221)
  IPR036179 Immunoglobulin-like domain superfamily [SSF48726] (224-320)
  IPR036179 Immunoglobulin-like domain superfamily [SSF48726] (323-421)
  IPR050412 Immunoglobulin-like Receptors in Immune Regulation [PTHR11738] (7-219)

Radius of gyration: 19.36 Å; Cα contacts (8 Å, |Δi|>4): 468; chains: 1; bounding box: 38×53×45 Å

B-factor: mean 21.02, std 9.81, range [7.49, 91.62]

Solvent-accessible surface area: 10449 Å² total; per-residue (Å²): 137,153,74,68,92,4,82,25,83,11,75,120,23,41,51,7,76,83,30,38,86,2,32,0,51,4,90,18,32,180,154,26,88,97,16,112,9,74,21,38,202,132,114,8,83,20,22,120,204,21,65,91,120,44,15,81,120,0,49,2,38,5,111,57,0,52,114,86,25,14,8,76,0,60,0,27,10,12,42,134,140,90,29,92,3,118,25,0,92,45,16,88,0,6,0,3,32,39,64,77,89,2,80,22,45,6,70,125,38,48,89,15,101,60,49,25,94,2,47,0,31,0,53,5,145,77,70,27,91,1,7,5,0,4,54,96,171,46,89,96,80,120,35,134,9,96,9,84,17,34,99,1,31,58,102,151,167,22,77,8,57,0,15,0,23,56,71,138,40,62,52,20,18,0,88,30,0,101,76,25,83,8,87,24,128,97

CATH classification: 2.60.40.10 (+1 more: 2.60.40.10)